Protein AF-A0A951J9S8-F1 (afdb_monomer_lite)

Secondary structure (DSSP, 8-state):
--------------PPPEEEEEEETTEEEEEEE-----TT----HHHHHHHHHHHHHHHHHHHHHHHHHHHHHHHHHHHHHHHHHHHHSSS--HHHHHHHHHHHHHHHHHHHHHHHTTTHHHHHHHHHT-SSPPPHHHHHHHHHHHHHHHHHHHHHHHIIIIIHHHHHHHHHHTT--PPPPPPPPPPPPTT-

Sequence (192 aa):
MGVSHVASVDEQAPLRAGAERLEAGDRSATTSVQVRLDPRVSPAPQAVAARQAALLDVAALQGPLVAARRRAGDLQAHLDELRGLIRDAEGDHPALLERVDTLEARVEEVEDALDAHGRVGRLGSSIESAFERPTSDQLWQIERAWEEVPPAVERLNALLSDEVPALHRELDRLGIRRVPGEPVPVPRRPGG

pLDDT: mean 75.94, std 21.32, range [27.81, 97.69]

Radius of gyration: 32.15 Å; chains: 1; bounding box: 73×55×99 Å

Foldseek 3Di:
DDDDDDDDDDDDDDWDWDWDWDDDPPDIDIDTDGDDDDPVQDQDPVQVVLLVVLLVLLVVLVVLLVVLLVLLVVVLVVLVVLLVLQVPDPDDDVVLNVLSVVLNVLSVVLNVLSVVLPCSVVLSVVSVPDSGHDDPVSVVSSVVSVVRNVVSSVSSVCCVPPVVVVSVVVCVVVVSDPDPPDPDDDDDDPDD

Structure (mmCIF, N/CA/C/O backbone):
data_AF-A0A951J9S8-F1
#
_entry.id   AF-A0A951J9S8-F1
#
loop_
_atom_site.group_PDB
_atom_site.id
_atom_site.type_symbol
_atom_site.label_atom_id
_atom_site.label_alt_id
_atom_site.label_comp_id
_atom_site.label_asym_id
_atom_site.label_entity_id
_atom_site.label_seq_id
_atom_site.pdbx_PDB_ins_code
_atom_site.Cartn_x
_atom_site.Cartn_y
_atom_site.Cartn_z
_atom_site.occupancy
_atom_site.B_iso_or_equiv
_atom_site.auth_seq_id
_atom_site.auth_comp_id
_atom_site.auth_asym_id
_atom_site.auth_atom_id
_atom_site.pdbx_PDB_model_num
ATOM 1 N N . MET A 1 1 ? 44.560 0.098 -72.514 1.00 35.75 1 MET A N 1
ATOM 2 C CA . MET A 1 1 ? 44.816 0.206 -71.060 1.00 35.75 1 MET A CA 1
ATOM 3 C C . MET A 1 1 ? 43.517 0.710 -70.447 1.00 35.75 1 MET A C 1
ATOM 5 O O . MET A 1 1 ? 43.170 1.839 -70.736 1.00 35.75 1 MET A O 1
ATOM 9 N N . GLY A 1 2 ? 42.606 -0.159 -69.994 1.00 35.19 2 GLY A N 1
ATOM 10 C CA . GLY A 1 2 ? 42.569 -0.781 -68.652 1.00 35.19 2 GLY A CA 1
ATOM 11 C C . GLY A 1 2 ? 41.787 0.160 -67.710 1.00 35.19 2 GLY A C 1
ATOM 12 O O . GLY A 1 2 ? 42.101 1.337 -67.711 1.00 35.19 2 GLY A O 1
ATOM 13 N N . VAL A 1 3 ? 40.769 -0.197 -66.919 1.00 33.41 3 VAL A N 1
ATOM 14 C CA . VAL A 1 3 ? 40.231 -1.469 -66.401 1.00 33.41 3 VAL A CA 1
ATOM 15 C C . VAL A 1 3 ? 38.769 -1.206 -65.952 1.00 33.41 3 VAL A C 1
ATOM 17 O O . VAL A 1 3 ? 38.456 -0.097 -65.528 1.00 33.41 3 VAL A O 1
ATOM 20 N N . SER A 1 4 ? 37.881 -2.206 -66.025 1.00 36.19 4 SER A N 1
ATOM 21 C CA . SER A 1 4 ? 36.540 -2.220 -65.403 1.00 36.19 4 SER A CA 1
ATOM 22 C C . SER A 1 4 ? 36.584 -2.592 -63.912 1.00 36.19 4 SER A C 1
ATOM 24 O O . SER A 1 4 ? 37.234 -3.581 -63.592 1.00 36.19 4 SER A O 1
ATOM 26 N N . HIS A 1 5 ? 35.796 -1.942 -63.043 1.00 30.97 5 HIS A N 1
ATOM 27 C CA . HIS A 1 5 ? 35.067 -2.573 -61.912 1.00 30.97 5 HIS A CA 1
ATOM 28 C C . HIS A 1 5 ? 34.170 -1.526 -61.217 1.00 30.97 5 HIS A C 1
ATOM 30 O O . HIS A 1 5 ? 34.645 -0.443 -60.905 1.00 30.97 5 HIS A O 1
ATOM 36 N N . VAL A 1 6 ? 32.842 -1.680 -61.223 1.00 31.70 6 VAL A N 1
ATOM 37 C CA . VAL A 1 6 ? 31.957 -2.411 -60.281 1.00 31.70 6 VAL A CA 1
ATOM 38 C C . VAL A 1 6 ? 31.283 -1.447 -59.303 1.00 31.70 6 VAL A C 1
ATOM 40 O O . VAL A 1 6 ? 31.913 -0.590 -58.695 1.00 31.70 6 VAL A O 1
ATOM 43 N N . ALA A 1 7 ? 29.961 -1.588 -59.238 1.00 38.97 7 ALA A N 1
ATOM 44 C CA . ALA A 1 7 ? 29.044 -0.836 -58.405 1.00 38.97 7 ALA A CA 1
ATOM 45 C C . ALA A 1 7 ? 29.369 -0.977 -56.913 1.00 38.97 7 ALA A C 1
ATOM 47 O O . ALA A 1 7 ? 29.671 -2.072 -56.447 1.00 38.97 7 ALA A O 1
ATOM 48 N N . SER A 1 8 ? 29.191 0.110 -56.165 1.00 27.81 8 SER A N 1
ATOM 49 C CA . SER A 1 8 ? 28.938 0.034 -54.731 1.00 27.81 8 SER A CA 1
ATOM 50 C C . SER A 1 8 ? 27.772 0.962 -54.421 1.00 27.81 8 SER A C 1
ATOM 52 O O . SER A 1 8 ? 27.882 2.184 -54.498 1.00 27.81 8 SER A O 1
ATOM 54 N N . VAL A 1 9 ? 26.621 0.343 -54.175 1.00 40.47 9 VAL A N 1
ATOM 55 C CA . VAL A 1 9 ? 25.494 0.948 -53.472 1.00 40.47 9 VAL A CA 1
ATOM 56 C C . VAL A 1 9 ? 25.990 1.184 -52.050 1.00 40.47 9 VAL A C 1
ATOM 58 O O . VAL A 1 9 ? 26.399 0.223 -51.405 1.00 40.47 9 VAL A O 1
ATOM 61 N N . ASP A 1 10 ? 26.006 2.433 -51.589 1.00 31.02 10 ASP A N 1
ATOM 62 C CA . ASP A 1 10 ? 26.227 2.727 -50.174 1.00 31.02 10 ASP A CA 1
ATOM 63 C C . ASP A 1 10 ? 25.033 3.511 -49.627 1.00 31.02 10 ASP A C 1
ATOM 65 O O . ASP A 1 10 ? 24.541 4.481 -50.215 1.00 31.02 10 ASP A O 1
ATOM 69 N N . GLU A 1 11 ? 24.514 2.962 -48.544 1.00 38.97 11 GLU A N 1
ATOM 70 C CA . GLU A 1 11 ? 23.211 3.155 -47.936 1.00 38.97 11 GLU A CA 1
ATOM 71 C C . GLU A 1 11 ? 23.236 4.462 -47.133 1.00 38.97 11 GLU A C 1
ATOM 73 O O . GLU A 1 11 ? 23.782 4.538 -46.033 1.00 38.97 11 GLU A O 1
ATOM 78 N N . GLN A 1 12 ? 22.708 5.547 -47.708 1.00 36.44 12 GLN A N 1
ATOM 79 C CA . GLN A 1 12 ? 22.744 6.857 -47.058 1.00 36.44 12 GLN A CA 1
ATOM 80 C C . GLN A 1 12 ? 21.729 6.948 -45.910 1.00 36.44 12 GLN A C 1
ATOM 82 O O . GLN A 1 12 ? 20.516 6.959 -46.121 1.00 36.44 12 GLN A O 1
ATOM 87 N N . ALA A 1 13 ? 22.252 7.070 -44.687 1.00 40.19 13 ALA A N 1
ATOM 88 C CA . ALA A 1 13 ? 21.501 7.429 -43.487 1.00 40.19 13 ALA A CA 1
ATOM 89 C C . ALA A 1 13 ? 20.735 8.764 -43.664 1.00 40.19 13 ALA A C 1
ATOM 91 O O . ALA A 1 13 ? 21.220 9.667 -44.353 1.00 40.19 13 ALA A O 1
ATOM 92 N N . PRO A 1 14 ? 19.556 8.941 -43.034 1.00 38.19 14 PRO A N 1
ATOM 93 C CA . PRO A 1 14 ? 18.712 10.107 -43.278 1.00 38.19 14 PRO A CA 1
ATOM 94 C C . PRO A 1 14 ? 19.309 11.391 -42.676 1.00 38.19 14 PRO A C 1
ATOM 96 O O . PRO A 1 14 ? 19.361 11.572 -41.460 1.00 38.19 14 PRO A O 1
ATOM 99 N N . LEU A 1 15 ? 19.719 12.312 -43.550 1.00 39.50 15 LEU A N 1
ATOM 100 C CA . LEU A 1 15 ? 20.149 13.671 -43.214 1.00 39.50 15 LEU A CA 1
ATOM 101 C C . LEU A 1 15 ? 18.927 14.537 -42.860 1.00 39.50 15 LEU A C 1
ATOM 103 O O . LEU A 1 15 ? 17.961 14.585 -43.622 1.00 39.50 15 LEU A O 1
ATOM 107 N N . ARG A 1 16 ? 18.968 15.280 -41.746 1.00 47.47 16 ARG A N 1
ATOM 108 C CA . ARG A 1 16 ? 18.031 16.393 -41.507 1.00 47.47 16 ARG A CA 1
ATOM 109 C C . ARG A 1 16 ? 18.725 17.718 -41.804 1.00 47.47 16 ARG A C 1
ATOM 111 O O . ARG A 1 16 ? 19.740 18.036 -41.195 1.00 47.47 16 ARG A O 1
ATOM 118 N N . ALA A 1 17 ? 18.173 18.478 -42.747 1.00 39.41 17 ALA A N 1
ATOM 119 C CA . ALA A 1 17 ? 18.659 19.807 -43.096 1.00 39.41 17 ALA A CA 1
ATOM 120 C C . ALA A 1 17 ? 18.099 20.851 -42.117 1.00 39.41 17 ALA A C 1
ATOM 122 O O . ALA A 1 17 ? 16.884 21.011 -42.007 1.00 39.41 17 ALA A O 1
ATOM 123 N N . GLY A 1 18 ? 18.989 21.561 -41.423 1.00 49.59 18 GLY A N 1
ATOM 124 C CA . GLY A 1 18 ? 18.683 22.801 -40.712 1.00 49.59 18 GLY A CA 1
ATOM 125 C C . GLY A 1 18 ? 19.298 23.983 -41.461 1.00 49.59 18 GLY A C 1
ATOM 126 O O . GLY A 1 18 ? 20.409 23.877 -41.982 1.00 49.59 18 GLY A O 1
ATOM 127 N N . ALA A 1 19 ? 18.574 25.097 -41.550 1.00 41.25 19 ALA A N 1
ATOM 128 C CA . ALA A 1 19 ? 19.091 26.342 -42.107 1.00 41.25 19 ALA A CA 1
ATOM 129 C C . ALA A 1 19 ? 19.376 27.312 -40.959 1.00 41.25 19 ALA A C 1
ATOM 131 O O . ALA A 1 19 ? 18.460 27.679 -40.226 1.00 41.25 19 ALA A O 1
ATOM 132 N N . GLU A 1 20 ? 20.630 27.736 -40.819 1.00 47.38 20 GLU A N 1
ATOM 133 C CA . GLU A 1 20 ? 20.990 28.817 -39.906 1.00 47.38 20 GLU A CA 1
ATOM 134 C C . GLU A 1 20 ? 21.105 30.123 -40.695 1.00 47.38 20 GLU A C 1
ATOM 136 O O . GLU A 1 20 ? 21.722 30.193 -41.764 1.00 47.38 20 GLU A O 1
ATOM 141 N N . ARG A 1 21 ? 20.459 31.167 -40.175 1.00 42.41 21 ARG A N 1
ATOM 142 C CA . ARG A 1 21 ? 20.516 32.525 -40.710 1.00 42.41 21 ARG A CA 1
ATOM 143 C C . ARG A 1 21 ? 21.458 33.327 -39.825 1.00 42.41 21 ARG A C 1
ATOM 145 O O . ARG A 1 21 ? 21.177 33.522 -38.648 1.00 42.41 21 ARG A O 1
ATOM 152 N N . LEU A 1 22 ? 22.555 33.795 -40.408 1.00 48.72 22 LEU A N 1
ATOM 153 C CA . LEU A 1 22 ? 23.467 34.730 -39.761 1.00 48.72 22 LEU A CA 1
ATOM 154 C C . LEU A 1 22 ? 23.187 36.125 -40.325 1.00 48.72 22 LEU A C 1
ATOM 156 O O . LEU A 1 22 ? 23.237 36.325 -41.542 1.00 48.72 22 LEU A O 1
ATOM 160 N N . GLU A 1 23 ? 22.869 37.072 -39.444 1.00 42.25 23 GLU A N 1
ATOM 161 C CA . GLU A 1 23 ? 22.670 38.478 -39.800 1.00 42.25 23 GLU A CA 1
ATOM 162 C C . GLU A 1 23 ? 23.804 39.321 -39.220 1.00 42.25 23 GLU A C 1
ATOM 164 O O . GLU A 1 23 ? 24.045 39.333 -38.014 1.00 42.25 23 GLU A O 1
ATOM 169 N N . ALA A 1 24 ? 24.515 40.015 -40.107 1.00 40.94 24 ALA A N 1
ATOM 170 C CA . ALA A 1 24 ? 25.542 40.985 -39.758 1.00 40.94 24 ALA A CA 1
ATOM 171 C C . ALA A 1 24 ? 25.304 42.251 -40.591 1.00 40.94 24 ALA A C 1
ATOM 173 O O . ALA A 1 24 ? 25.684 42.321 -41.763 1.00 40.94 24 ALA A O 1
ATOM 174 N N . GLY A 1 25 ? 24.634 43.239 -39.988 1.00 61.44 25 GLY A N 1
ATOM 175 C CA . GLY A 1 25 ? 24.194 44.458 -40.678 1.00 61.44 25 GLY A CA 1
ATOM 176 C C . GLY A 1 25 ? 23.235 44.154 -41.837 1.00 61.44 25 GLY A C 1
ATOM 177 O O . GLY A 1 25 ? 22.401 43.260 -41.736 1.00 61.44 25 GLY A O 1
ATOM 178 N N . ASP A 1 26 ? 23.392 44.844 -42.967 1.00 46.22 26 ASP A N 1
ATOM 179 C CA . ASP A 1 26 ? 22.473 44.767 -44.121 1.00 46.22 26 ASP A CA 1
ATOM 180 C C . ASP A 1 26 ? 22.683 43.528 -45.017 1.00 46.22 26 ASP A C 1
ATOM 182 O O . ASP A 1 26 ? 22.272 43.497 -46.180 1.00 46.22 26 ASP A O 1
ATOM 186 N N . ARG A 1 27 ? 23.375 42.497 -44.517 1.00 35.00 27 ARG A N 1
ATOM 187 C CA . ARG A 1 27 ? 23.657 41.265 -45.261 1.00 35.00 27 ARG A CA 1
ATOM 188 C C . ARG A 1 27 ? 23.129 40.070 -44.486 1.00 35.00 27 ARG A C 1
ATOM 190 O O . ARG A 1 27 ? 23.578 39.789 -43.377 1.00 35.00 27 ARG A O 1
ATOM 197 N N . SER A 1 28 ? 22.213 39.339 -45.114 1.00 38.22 28 SER A N 1
ATOM 198 C CA . SER A 1 28 ? 21.814 38.011 -44.659 1.00 38.22 28 SER A CA 1
ATOM 199 C C . SER A 1 28 ? 22.421 36.960 -45.581 1.00 38.22 28 SER A C 1
ATOM 201 O O . SER A 1 28 ? 22.313 37.052 -46.804 1.00 38.22 28 SER A O 1
ATOM 203 N N . ALA A 1 29 ? 23.095 35.978 -44.987 1.00 41.59 29 ALA A N 1
ATOM 204 C CA . ALA A 1 29 ? 23.602 34.808 -45.687 1.00 41.59 29 ALA A CA 1
ATOM 205 C C . ALA A 1 29 ? 22.964 33.563 -45.067 1.00 41.59 29 ALA A C 1
ATOM 207 O O . ALA A 1 29 ? 22.965 33.387 -43.847 1.00 41.59 29 ALA A O 1
ATOM 208 N N . THR A 1 30 ? 22.384 32.712 -45.910 1.00 40.03 30 THR A N 1
ATOM 209 C CA . THR A 1 30 ? 21.855 31.409 -45.505 1.00 40.03 30 THR A CA 1
ATOM 210 C C . THR A 1 30 ? 22.878 30.357 -45.893 1.00 40.03 30 THR A C 1
ATOM 212 O O . THR A 1 30 ? 23.060 30.074 -47.075 1.00 40.03 30 THR A O 1
ATOM 215 N N . THR A 1 31 ? 23.555 29.798 -44.894 1.00 43.78 31 THR A N 1
ATOM 216 C CA . THR A 1 31 ? 24.463 28.666 -45.078 1.00 43.78 31 THR A CA 1
ATOM 217 C C . THR A 1 31 ? 23.750 27.411 -44.607 1.00 43.78 31 THR A C 1
ATOM 219 O O . THR A 1 31 ? 23.260 27.337 -43.481 1.00 43.78 31 THR A O 1
ATOM 222 N N . SER A 1 32 ? 23.683 26.407 -45.475 1.00 42.78 32 SER A N 1
ATOM 223 C CA . SER A 1 32 ? 23.236 25.071 -45.098 1.00 42.78 32 SER A CA 1
ATOM 224 C C . SER A 1 32 ? 24.302 24.427 -44.212 1.00 42.78 32 SER A C 1
ATOM 226 O O . SER A 1 32 ? 25.370 24.055 -44.703 1.00 42.78 32 SER A O 1
ATOM 228 N N . VAL A 1 33 ? 24.025 24.298 -42.917 1.00 44.41 33 VAL A N 1
ATOM 229 C CA . VAL A 1 33 ? 24.888 23.564 -41.989 1.00 44.41 33 VAL A CA 1
ATOM 230 C C . VAL A 1 33 ? 24.446 22.105 -42.006 1.00 44.41 33 VAL A C 1
ATOM 232 O O . VAL A 1 33 ? 23.324 21.775 -41.621 1.00 44.41 33 VAL A O 1
ATOM 235 N N . GLN A 1 34 ? 25.316 21.210 -42.476 1.00 41.59 34 GLN A N 1
ATOM 236 C CA . GLN A 1 34 ? 25.084 19.777 -42.328 1.00 41.59 34 GLN A CA 1
ATOM 237 C C . GLN A 1 34 ? 25.519 19.346 -40.929 1.00 41.59 34 GLN A C 1
ATOM 239 O O . GLN A 1 34 ? 26.707 19.195 -40.647 1.00 41.59 34 GLN A O 1
ATOM 244 N N . VAL A 1 35 ? 24.544 19.151 -40.042 1.00 52.97 35 VAL A N 1
ATOM 245 C CA . VAL A 1 35 ? 24.787 18.582 -38.716 1.00 52.97 35 VAL A CA 1
ATOM 246 C C . VAL A 1 35 ? 24.987 17.077 -38.876 1.00 52.97 35 VAL A C 1
ATOM 248 O O . VAL A 1 35 ? 24.033 16.307 -38.987 1.00 52.97 35 VAL A O 1
ATOM 251 N N . ARG A 1 36 ? 26.250 16.648 -38.916 1.00 41.97 36 ARG A N 1
ATOM 252 C CA . ARG A 1 36 ? 26.618 15.232 -38.860 1.00 41.97 36 ARG A CA 1
ATOM 253 C C . ARG A 1 36 ? 26.582 14.787 -37.398 1.00 41.97 36 ARG A C 1
ATOM 255 O O . ARG A 1 36 ? 27.496 15.115 -36.645 1.00 41.97 36 ARG A O 1
ATOM 262 N N . LEU A 1 37 ? 25.535 14.058 -37.006 1.00 48.47 37 LEU A N 1
ATOM 263 C CA . LEU A 1 37 ? 25.530 13.289 -35.754 1.00 48.47 37 LEU A CA 1
ATOM 264 C C . LEU A 1 37 ? 26.805 12.431 -35.693 1.00 48.47 37 LEU A C 1
ATOM 266 O O . LEU A 1 37 ? 27.226 11.904 -36.725 1.00 48.47 37 LEU A O 1
ATOM 270 N N . ASP A 1 38 ? 27.440 12.329 -34.521 1.00 51.91 38 ASP A N 1
ATOM 271 C CA . ASP A 1 38 ? 28.655 11.524 -34.359 1.00 51.91 38 ASP A CA 1
ATOM 272 C C . ASP A 1 38 ? 28.381 10.084 -34.850 1.00 51.91 38 ASP A C 1
ATOM 274 O O . ASP A 1 38 ? 27.526 9.396 -34.283 1.00 51.91 38 ASP A O 1
ATOM 278 N N . PRO A 1 39 ? 29.069 9.609 -35.908 1.00 50.03 39 PRO A N 1
ATOM 279 C CA . PRO A 1 39 ? 28.807 8.305 -36.515 1.00 50.03 39 PRO A CA 1
ATOM 280 C C . PRO A 1 39 ? 29.123 7.124 -35.585 1.00 50.03 39 PRO A C 1
ATOM 282 O O . PRO A 1 39 ? 28.822 5.985 -35.930 1.00 50.03 39 PRO A O 1
ATOM 285 N N . ARG A 1 40 ? 29.723 7.366 -34.413 1.00 51.94 40 ARG A N 1
ATOM 286 C CA . ARG A 1 40 ? 30.013 6.331 -33.413 1.00 51.94 40 ARG A CA 1
ATOM 287 C C . ARG A 1 40 ? 28.827 5.991 -32.515 1.00 51.94 40 ARG A C 1
ATOM 289 O O . ARG A 1 40 ? 28.894 4.992 -31.808 1.00 51.94 40 ARG A O 1
ATOM 296 N N . VAL A 1 41 ? 27.755 6.786 -32.534 1.00 53.19 41 VAL A N 1
ATOM 297 C CA . VAL A 1 41 ? 26.575 6.569 -31.683 1.00 53.19 41 VAL A CA 1
ATOM 298 C C . VAL A 1 41 ? 25.303 6.853 -32.482 1.00 53.19 41 VAL A C 1
ATOM 300 O O . VAL A 1 41 ? 24.562 7.795 -32.215 1.00 53.19 41 VAL A O 1
ATOM 303 N N . SER A 1 42 ? 25.034 6.027 -33.492 1.00 55.38 42 SER A N 1
ATOM 304 C CA . SER A 1 42 ? 23.671 5.874 -34.007 1.00 55.38 42 SER A CA 1
ATOM 305 C C . SER A 1 42 ? 23.123 4.565 -33.441 1.00 55.38 42 SER A C 1
ATOM 307 O O . SER A 1 42 ? 23.555 3.497 -33.881 1.00 55.38 42 SER A O 1
ATOM 309 N N . PRO A 1 43 ? 22.261 4.598 -32.408 1.00 62.41 43 PRO A N 1
ATOM 310 C CA . PRO A 1 43 ? 21.734 3.371 -31.835 1.00 62.41 43 PRO A CA 1
ATOM 311 C C . PRO A 1 43 ? 20.955 2.614 -32.910 1.00 62.41 43 PRO A C 1
ATOM 313 O O . PRO A 1 43 ? 20.117 3.190 -33.606 1.00 62.41 43 PRO A O 1
ATOM 316 N N . ALA A 1 44 ? 21.238 1.317 -33.051 1.00 76.44 44 ALA A N 1
ATOM 317 C CA . ALA A 1 44 ? 20.524 0.466 -33.994 1.00 76.44 44 ALA A CA 1
ATOM 318 C C . ALA A 1 44 ? 19.002 0.597 -33.761 1.00 76.44 44 ALA A C 1
ATOM 320 O O . ALA A 1 44 ? 18.581 0.615 -32.599 1.00 76.44 44 ALA A O 1
ATOM 321 N N . PRO A 1 45 ? 18.153 0.631 -34.807 1.00 79.25 45 PRO A N 1
ATOM 322 C CA . PRO A 1 45 ? 16.704 0.805 -34.648 1.00 79.25 45 PRO A CA 1
ATOM 323 C C . PRO A 1 45 ? 16.065 -0.165 -33.641 1.00 79.25 45 PRO A C 1
ATOM 325 O O . PRO A 1 45 ? 15.177 0.211 -32.881 1.00 79.25 45 PRO A O 1
ATOM 328 N N . GLN A 1 46 ? 16.576 -1.398 -33.567 1.00 79.81 46 GLN A N 1
ATOM 329 C CA . GLN A 1 46 ? 16.140 -2.408 -32.598 1.00 79.81 46 GLN A CA 1
ATOM 330 C C . GLN A 1 46 ? 16.477 -2.038 -31.144 1.00 79.81 46 GLN A C 1
ATOM 332 O O . GLN A 1 46 ? 15.694 -2.324 -30.243 1.00 79.81 46 GLN A O 1
ATOM 337 N N . ALA A 1 47 ? 17.620 -1.390 -30.900 1.00 82.06 47 ALA A N 1
ATOM 338 C CA . ALA A 1 47 ? 18.003 -0.926 -29.569 1.00 82.06 47 ALA A CA 1
ATOM 339 C C . ALA A 1 47 ? 17.108 0.224 -29.098 1.00 82.06 47 ALA A C 1
ATOM 341 O O . ALA A 1 47 ? 16.659 0.228 -27.954 1.00 82.06 47 ALA A O 1
ATOM 342 N N . VAL A 1 48 ? 16.779 1.145 -30.009 1.00 84.38 48 VAL A N 1
ATOM 343 C CA . VAL A 1 48 ? 15.820 2.223 -29.741 1.00 84.38 48 VAL A CA 1
ATOM 344 C C . VAL A 1 48 ? 14.446 1.648 -29.405 1.00 84.38 48 VAL A C 1
ATOM 346 O O . VAL A 1 48 ? 13.860 2.046 -28.402 1.00 84.38 48 VAL A O 1
ATOM 349 N N . ALA A 1 49 ? 13.953 0.691 -30.197 1.00 86.88 49 ALA A N 1
ATOM 350 C CA . ALA A 1 49 ? 12.660 0.053 -29.961 1.00 86.88 49 ALA A CA 1
ATOM 351 C C . ALA A 1 49 ? 12.606 -0.681 -28.609 1.00 86.88 49 ALA A C 1
ATOM 353 O O . ALA A 1 49 ? 11.668 -0.472 -27.845 1.00 86.88 49 ALA A O 1
ATOM 354 N N . ALA A 1 50 ? 13.632 -1.475 -28.277 1.00 86.31 50 ALA A N 1
ATOM 355 C CA . ALA A 1 50 ? 13.709 -2.189 -27.000 1.00 86.31 50 ALA A CA 1
ATOM 356 C C . ALA A 1 50 ? 13.731 -1.234 -25.797 1.00 86.31 50 ALA A C 1
ATOM 358 O O . ALA A 1 50 ? 13.070 -1.478 -24.792 1.00 86.31 50 ALA A O 1
ATOM 359 N N . ARG A 1 51 ? 14.454 -0.114 -25.913 1.00 89.00 51 ARG A N 1
ATOM 360 C CA . ARG A 1 51 ? 14.485 0.921 -24.876 1.00 89.00 51 ARG A CA 1
ATOM 361 C C . ARG A 1 51 ? 13.121 1.588 -24.696 1.00 89.00 51 ARG A C 1
ATOM 363 O O . ARG A 1 51 ? 12.682 1.765 -23.568 1.00 89.00 51 ARG A O 1
ATOM 370 N N . GLN A 1 52 ? 12.454 1.950 -25.793 1.00 89.88 52 GLN A N 1
ATOM 371 C CA . GLN A 1 52 ? 11.119 2.557 -25.740 1.00 89.88 52 GLN A CA 1
ATOM 372 C C . GLN A 1 52 ? 10.092 1.609 -25.112 1.00 89.88 52 GLN A C 1
ATOM 374 O O . GLN A 1 52 ? 9.314 2.049 -24.274 1.00 89.88 52 GLN A O 1
ATOM 379 N N . ALA A 1 53 ? 10.128 0.318 -25.455 1.00 90.94 53 ALA A N 1
ATOM 380 C CA . ALA A 1 53 ? 9.266 -0.689 -24.836 1.00 90.94 53 ALA A CA 1
ATOM 381 C C . ALA A 1 53 ? 9.481 -0.761 -23.314 1.00 90.94 53 ALA A C 1
ATOM 383 O O . ALA A 1 53 ? 8.538 -0.564 -22.557 1.00 90.94 53 ALA A O 1
ATOM 384 N N . ALA A 1 54 ? 10.733 -0.901 -22.866 1.00 88.56 54 ALA A N 1
ATOM 385 C CA . ALA A 1 54 ? 11.052 -0.952 -21.439 1.00 88.56 54 ALA A CA 1
ATOM 386 C C . ALA A 1 54 ? 10.637 0.326 -20.682 1.00 88.56 54 ALA A C 1
ATOM 388 O O . ALA A 1 54 ? 10.174 0.257 -19.546 1.00 88.56 54 ALA A O 1
ATOM 389 N N . LEU A 1 55 ? 10.773 1.506 -21.301 1.00 90.31 55 LEU A N 1
ATOM 390 C CA . LEU A 1 55 ? 10.317 2.767 -20.704 1.00 90.31 55 LEU A CA 1
ATOM 391 C C . LEU A 1 55 ? 8.791 2.833 -20.575 1.00 90.31 55 LEU A C 1
ATOM 393 O O . LEU A 1 55 ? 8.297 3.345 -19.572 1.00 90.31 55 LEU A O 1
ATOM 397 N N . LEU A 1 56 ? 8.049 2.317 -21.558 1.00 91.19 56 LEU A N 1
ATOM 398 C CA . LEU A 1 56 ? 6.590 2.231 -21.486 1.00 91.19 56 LEU A CA 1
ATOM 399 C C . LEU A 1 56 ? 6.141 1.272 -20.378 1.00 91.19 56 LEU A C 1
ATOM 401 O O . LEU A 1 56 ? 5.223 1.616 -19.635 1.00 91.19 56 LEU A O 1
ATOM 405 N N . ASP A 1 57 ? 6.820 0.137 -20.209 1.00 89.81 57 ASP A N 1
ATOM 406 C CA . ASP A 1 57 ? 6.530 -0.818 -19.133 1.00 89.81 57 ASP A CA 1
ATOM 407 C C . ASP A 1 57 ? 6.776 -0.200 -17.751 1.00 89.81 57 ASP A C 1
ATOM 409 O O . ASP A 1 57 ? 5.928 -0.279 -16.860 1.00 89.81 57 ASP A O 1
ATOM 413 N N . VAL A 1 58 ? 7.903 0.500 -17.583 1.00 89.44 58 VAL A N 1
ATOM 414 C CA . VAL A 1 58 ? 8.198 1.255 -16.357 1.00 89.44 58 VAL A CA 1
ATOM 415 C C . VAL A 1 58 ? 7.130 2.320 -16.103 1.00 89.44 58 VAL A C 1
ATOM 417 O O . VAL A 1 58 ? 6.623 2.424 -14.984 1.00 89.44 58 VAL A O 1
ATOM 420 N N . ALA A 1 59 ? 6.757 3.099 -17.121 1.00 86.50 59 ALA A N 1
ATOM 421 C CA . ALA A 1 59 ? 5.751 4.151 -16.987 1.00 86.50 59 ALA A CA 1
ATOM 422 C C . ALA A 1 59 ? 4.373 3.588 -16.596 1.00 86.50 59 ALA A C 1
ATOM 424 O O . ALA A 1 59 ? 3.672 4.185 -15.774 1.00 86.50 59 ALA A O 1
ATOM 425 N N . ALA A 1 60 ? 4.003 2.423 -17.134 1.00 89.75 60 ALA A N 1
ATOM 426 C CA . ALA A 1 60 ? 2.763 1.731 -16.798 1.00 89.75 60 ALA A CA 1
ATOM 427 C C . ALA A 1 60 ? 2.718 1.269 -15.329 1.00 89.75 60 ALA A C 1
ATOM 429 O O . ALA A 1 60 ? 1.652 1.310 -14.716 1.00 89.75 60 ALA A O 1
ATOM 430 N N . LEU A 1 61 ? 3.861 0.898 -14.741 1.00 87.81 61 LEU A N 1
ATOM 431 C CA . LEU A 1 61 ? 3.970 0.512 -13.328 1.00 87.81 61 LEU A CA 1
ATOM 432 C C . LEU A 1 61 ? 3.978 1.710 -12.366 1.00 87.81 61 LEU A C 1
ATOM 434 O O . LEU A 1 61 ? 3.445 1.622 -11.258 1.00 87.81 61 LEU A O 1
ATOM 438 N N . GLN A 1 62 ? 4.574 2.837 -12.765 1.00 87.25 62 GLN A N 1
ATOM 439 C CA . GLN A 1 62 ? 4.798 3.988 -11.881 1.00 87.25 62 GLN A CA 1
ATOM 440 C C . GLN A 1 62 ? 3.508 4.563 -11.286 1.00 87.25 62 GLN A C 1
ATOM 442 O O . GLN A 1 62 ? 3.438 4.793 -10.077 1.00 87.25 62 GLN A O 1
ATOM 447 N N . GLY A 1 63 ? 2.499 4.813 -12.125 1.00 86.81 63 GLY A N 1
ATOM 448 C CA . GLY A 1 63 ? 1.239 5.421 -11.692 1.00 86.81 63 GLY A CA 1
ATOM 449 C C . GLY A 1 63 ? 0.521 4.589 -10.621 1.00 86.81 63 GLY A C 1
ATOM 450 O O . GLY A 1 63 ? 0.293 5.097 -9.518 1.00 86.81 63 GLY A O 1
ATOM 451 N N . PRO A 1 64 ? 0.207 3.311 -10.905 1.00 89.75 64 PRO A N 1
ATOM 452 C CA . PRO A 1 64 ? -0.401 2.401 -9.939 1.00 89.75 64 PRO A CA 1
ATOM 453 C C . PRO A 1 64 ? 0.419 2.236 -8.657 1.00 89.75 64 PRO A C 1
ATOM 455 O O . PRO A 1 64 ? -0.152 2.292 -7.571 1.00 89.75 64 PRO A O 1
ATOM 458 N N . LEU A 1 65 ? 1.746 2.104 -8.756 1.00 88.50 65 LEU A N 1
ATOM 459 C CA . LEU A 1 65 ? 2.619 1.932 -7.592 1.00 88.50 65 LEU A CA 1
ATOM 460 C C . LEU A 1 65 ? 2.580 3.143 -6.646 1.00 88.50 65 LEU A C 1
ATOM 462 O O . LEU A 1 65 ? 2.444 2.985 -5.433 1.00 88.50 65 LEU A O 1
ATOM 466 N N . VAL A 1 66 ? 2.675 4.361 -7.189 1.00 89.25 66 VAL A N 1
ATOM 467 C CA . VAL A 1 66 ? 2.598 5.599 -6.393 1.00 89.25 66 VAL A CA 1
ATOM 468 C C . VAL A 1 66 ? 1.221 5.746 -5.745 1.00 89.25 66 VAL A C 1
ATOM 470 O O . VAL A 1 66 ? 1.129 6.098 -4.568 1.00 89.25 66 VAL A O 1
ATOM 473 N N . ALA A 1 67 ? 0.153 5.460 -6.494 1.00 90.44 67 ALA A N 1
ATOM 474 C CA . ALA A 1 67 ? -1.207 5.516 -5.973 1.00 90.44 67 ALA A CA 1
ATOM 475 C C . ALA A 1 67 ? -1.429 4.497 -4.843 1.00 90.44 67 ALA A C 1
ATOM 477 O O . ALA A 1 67 ? -1.987 4.855 -3.807 1.00 90.44 67 ALA A O 1
ATOM 478 N N . ALA A 1 68 ? -0.952 3.263 -5.017 1.00 92.00 68 ALA A N 1
ATOM 479 C CA . ALA A 1 68 ? -1.067 2.200 -4.027 1.00 92.00 68 ALA A CA 1
ATOM 480 C C . ALA A 1 68 ? -0.326 2.543 -2.731 1.00 92.00 68 ALA A C 1
ATOM 482 O O . ALA A 1 68 ? -0.925 2.470 -1.664 1.00 92.00 68 ALA A O 1
ATOM 483 N N . ARG A 1 69 ? 0.923 3.019 -2.815 1.00 92.88 69 ARG A N 1
ATOM 484 C CA . ARG A 1 69 ? 1.688 3.477 -1.641 1.00 92.88 69 ARG A CA 1
ATOM 485 C C . ARG A 1 69 ? 0.981 4.569 -0.867 1.00 92.88 69 ARG A C 1
ATOM 487 O O . ARG A 1 69 ? 0.832 4.476 0.343 1.00 92.88 69 ARG A O 1
ATOM 494 N N . ARG A 1 70 ? 0.526 5.608 -1.574 1.00 94.25 70 ARG A N 1
ATOM 495 C CA . ARG A 1 70 ? -0.214 6.697 -0.937 1.00 94.25 70 ARG A CA 1
ATOM 496 C C . ARG A 1 70 ? -1.445 6.154 -0.220 1.00 94.25 70 ARG A C 1
ATOM 498 O O . ARG A 1 70 ? -1.712 6.537 0.910 1.00 94.25 70 ARG A O 1
ATOM 505 N N . ARG A 1 71 ? -2.182 5.256 -0.872 1.00 94.56 71 ARG A N 1
ATOM 506 C CA . ARG A 1 71 ? -3.409 4.700 -0.314 1.00 94.56 71 ARG A CA 1
ATOM 507 C C . ARG A 1 71 ? -3.155 3.777 0.880 1.00 94.56 71 ARG A C 1
ATOM 509 O O . ARG A 1 71 ? -3.976 3.789 1.792 1.00 94.56 71 ARG A O 1
ATOM 516 N N . ALA A 1 72 ? -2.064 3.014 0.870 1.00 94.62 72 ALA A N 1
ATOM 517 C CA . ALA A 1 72 ? -1.623 2.205 2.001 1.00 94.62 72 ALA A CA 1
ATOM 518 C C . ALA A 1 72 ? -1.267 3.095 3.203 1.00 94.62 72 ALA A C 1
ATOM 520 O O . ALA A 1 72 ? -1.850 2.908 4.266 1.00 94.62 72 ALA A O 1
ATOM 521 N N . GLY A 1 73 ? -0.491 4.163 2.991 1.00 95.06 73 GLY A N 1
ATOM 522 C CA . GLY A 1 73 ? -0.168 5.121 4.053 1.00 95.06 73 GLY A CA 1
ATOM 523 C C . GLY A 1 73 ? -1.398 5.856 4.600 1.00 95.06 73 GLY A C 1
ATOM 524 O O . GLY A 1 73 ? -1.555 5.997 5.812 1.00 95.06 73 GLY A O 1
ATOM 525 N N . ASP A 1 74 ? -2.325 6.266 3.725 1.00 95.25 74 ASP A N 1
ATOM 526 C CA . ASP A 1 74 ? -3.609 6.851 4.140 1.00 95.25 74 ASP A CA 1
ATOM 527 C C . ASP A 1 74 ? -4.436 5.854 4.978 1.00 95.25 74 ASP A C 1
ATOM 529 O O . ASP A 1 74 ? -5.142 6.248 5.906 1.00 95.25 74 ASP A O 1
ATOM 533 N N . LEU A 1 75 ? -4.382 4.559 4.642 1.00 94.62 75 LEU A N 1
ATOM 534 C CA . LEU A 1 75 ? -5.069 3.508 5.388 1.00 94.62 75 LEU A CA 1
ATOM 535 C C . LEU A 1 75 ? -4.402 3.253 6.746 1.00 94.62 75 LEU A C 1
ATOM 537 O O . LEU A 1 75 ? -5.117 3.131 7.736 1.00 94.62 75 LEU A O 1
ATOM 541 N N . GLN A 1 76 ? -3.073 3.232 6.808 1.00 96.38 76 GLN A N 1
ATOM 542 C CA . GLN A 1 76 ? -2.328 3.065 8.054 1.00 96.38 76 GLN A CA 1
ATOM 543 C C . GLN A 1 76 ? -2.646 4.190 9.046 1.00 96.38 76 GLN A C 1
ATOM 545 O O . GLN A 1 76 ? -3.005 3.927 10.191 1.00 96.38 76 GLN A O 1
ATOM 550 N N . ALA A 1 77 ? -2.616 5.445 8.586 1.00 94.88 77 ALA A N 1
ATOM 551 C CA . ALA A 1 77 ? -2.991 6.596 9.408 1.00 94.88 77 ALA A CA 1
ATOM 552 C C . ALA A 1 77 ? -4.441 6.497 9.909 1.00 94.88 77 ALA A C 1
ATOM 554 O O . ALA A 1 77 ? -4.736 6.783 11.067 1.00 94.88 77 ALA A O 1
ATOM 555 N N . HIS A 1 78 ? -5.354 6.049 9.046 1.00 93.31 78 HIS A N 1
ATOM 556 C CA . HIS A 1 78 ? -6.752 5.851 9.417 1.00 93.31 78 HIS A CA 1
ATOM 557 C C . HIS A 1 78 ? -6.938 4.734 10.456 1.00 93.31 78 HIS A C 1
ATOM 559 O O . HIS A 1 78 ? -7.765 4.879 11.352 1.00 93.31 78 HIS A O 1
ATOM 565 N N . LEU A 1 79 ? -6.188 3.632 10.375 1.00 95.44 79 LEU A N 1
ATOM 566 C CA . LEU A 1 79 ? -6.230 2.562 11.380 1.00 95.44 79 LEU A CA 1
ATOM 567 C C . LEU A 1 79 ? -5.704 3.035 12.743 1.00 95.44 79 LEU A C 1
ATOM 569 O O . LEU A 1 79 ? -6.344 2.746 13.755 1.00 95.44 79 LEU A O 1
ATOM 573 N N . ASP A 1 80 ? -4.645 3.846 12.767 1.00 94.88 80 ASP A N 1
ATOM 574 C CA . ASP A 1 80 ? -4.129 4.443 14.004 1.00 94.88 80 ASP A CA 1
ATOM 575 C C . ASP A 1 80 ? -5.145 5.413 14.642 1.00 94.88 80 ASP A C 1
ATOM 577 O O . ASP A 1 80 ? -5.392 5.377 15.851 1.00 94.88 80 ASP A O 1
ATOM 581 N N . GLU A 1 81 ? -5.848 6.212 13.827 1.00 92.38 81 GLU A N 1
ATOM 582 C CA . GLU A 1 81 ? -6.977 7.022 14.306 1.00 92.38 81 GLU A CA 1
ATOM 583 C C . GLU A 1 81 ? -8.081 6.153 14.932 1.00 92.38 81 GLU A C 1
ATOM 585 O O . GLU A 1 81 ? -8.607 6.485 15.999 1.00 92.38 81 GLU A O 1
ATOM 590 N N . LEU A 1 82 ? -8.449 5.038 14.288 1.00 91.88 82 LEU A N 1
ATOM 591 C CA . LEU A 1 82 ? -9.456 4.117 14.822 1.00 91.88 82 LEU A CA 1
ATOM 592 C C . LEU A 1 82 ? -8.996 3.475 16.130 1.00 91.88 82 LEU A C 1
ATOM 594 O O . LEU A 1 82 ? -9.794 3.374 17.061 1.00 91.88 82 LEU A O 1
ATOM 598 N N . ARG A 1 83 ? -7.724 3.082 16.234 1.00 94.31 83 ARG A N 1
ATOM 599 C CA . ARG A 1 83 ? -7.130 2.586 17.480 1.00 94.31 83 ARG A CA 1
ATOM 600 C C . ARG A 1 83 ? -7.277 3.611 18.602 1.00 94.31 83 ARG A C 1
ATOM 602 O O . ARG A 1 83 ? -7.671 3.235 19.705 1.00 94.31 83 ARG A O 1
ATOM 609 N N . GLY A 1 84 ? -6.991 4.885 18.327 1.00 91.00 84 GLY A N 1
ATOM 610 C CA . GLY A 1 84 ? -7.204 5.983 19.274 1.00 91.00 84 GLY A CA 1
ATOM 611 C C . GLY A 1 84 ? -8.660 6.066 19.735 1.00 91.00 84 GLY A C 1
ATOM 612 O O . GLY A 1 84 ? -8.933 6.004 20.930 1.00 91.00 84 GLY A O 1
ATOM 613 N N . LEU A 1 85 ? -9.606 6.077 18.791 1.00 90.81 85 LEU A N 1
AT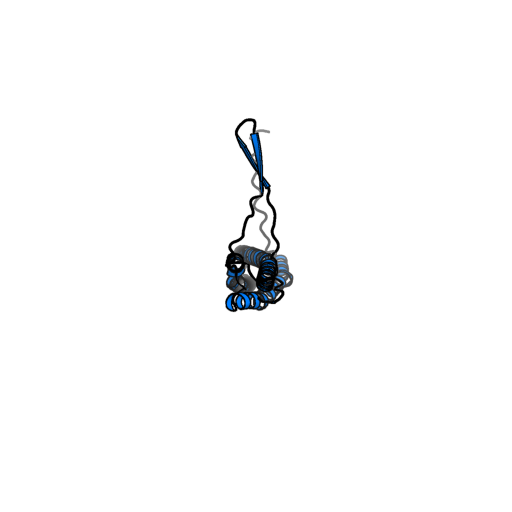OM 614 C CA . LEU A 1 85 ? -11.041 6.114 19.098 1.00 90.81 85 LEU A CA 1
ATOM 615 C C . LEU A 1 85 ? -11.514 4.920 19.936 1.00 90.81 85 LEU A C 1
ATOM 617 O O . LEU A 1 85 ? -12.353 5.093 20.813 1.00 90.81 85 LEU A O 1
ATOM 621 N N . ILE A 1 86 ? -11.000 3.716 19.672 1.00 92.00 86 ILE A N 1
ATOM 622 C CA . ILE A 1 86 ? -11.344 2.514 20.443 1.00 92.00 86 ILE A CA 1
ATOM 623 C C . ILE A 1 86 ? -10.807 2.615 21.875 1.00 92.00 86 ILE A C 1
ATOM 625 O O . ILE A 1 86 ? -11.499 2.211 22.804 1.00 92.00 86 ILE A O 1
ATOM 629 N N . ARG A 1 87 ? -9.596 3.158 22.065 1.00 91.00 87 ARG A N 1
ATOM 630 C CA . ARG A 1 87 ? -8.997 3.363 23.397 1.00 91.00 87 ARG A CA 1
ATOM 631 C C . ARG A 1 87 ? -9.713 4.438 24.212 1.00 91.00 87 ARG A C 1
ATOM 633 O O . ARG A 1 87 ? -9.781 4.311 25.430 1.00 91.00 87 ARG A O 1
ATOM 640 N N . ASP A 1 88 ? -10.226 5.467 23.546 1.00 89.88 88 ASP A N 1
ATOM 641 C CA . ASP A 1 88 ? -10.956 6.568 24.182 1.00 89.88 88 ASP A CA 1
ATOM 642 C C . ASP A 1 88 ? -12.435 6.232 24.439 1.00 89.88 88 ASP A C 1
ATOM 644 O O . ASP A 1 88 ? -13.114 6.929 25.198 1.00 89.88 88 ASP A O 1
ATOM 648 N N . ALA A 1 89 ? -12.958 5.183 23.798 1.00 87.56 89 ALA A N 1
ATOM 649 C CA . ALA A 1 89 ? -14.326 4.734 23.995 1.00 87.56 89 ALA A CA 1
ATOM 650 C C . ALA A 1 89 ? -14.545 4.173 25.405 1.00 87.56 89 ALA A C 1
ATOM 652 O O . ALA A 1 89 ? -13.662 3.580 26.020 1.00 87.56 89 ALA A O 1
ATOM 653 N N . GLU A 1 90 ? -15.769 4.316 25.911 1.00 84.00 90 GLU A N 1
ATOM 654 C CA . GLU A 1 90 ? -16.149 3.697 27.176 1.00 84.00 90 GLU A CA 1
ATOM 655 C C . GLU A 1 90 ? -16.211 2.164 27.027 1.00 84.00 90 GLU A C 1
ATOM 657 O O . GLU A 1 90 ? -16.788 1.631 26.072 1.00 84.00 90 GLU A O 1
ATOM 662 N N . GLY A 1 91 ? -15.625 1.454 27.993 1.00 83.25 91 GLY A N 1
ATOM 663 C CA . GLY A 1 91 ? -15.517 -0.007 27.996 1.00 83.25 91 GLY A CA 1
ATOM 664 C C . GLY A 1 91 ? -14.170 -0.527 27.487 1.00 83.25 91 GLY A C 1
ATOM 665 O O . GLY A 1 91 ? -13.382 0.200 26.895 1.00 83.25 91 GLY A O 1
ATOM 666 N N . ASP A 1 92 ? -13.899 -1.803 27.757 1.00 88.25 92 ASP A N 1
ATOM 667 C CA . ASP A 1 92 ? -12.697 -2.486 27.274 1.00 88.25 92 ASP A CA 1
ATOM 668 C C . ASP A 1 92 ? -13.023 -3.262 25.991 1.00 88.25 92 ASP A C 1
ATOM 670 O O . ASP A 1 92 ? -13.925 -4.106 25.977 1.00 88.25 92 ASP A O 1
ATOM 674 N N . HIS A 1 93 ? -12.292 -2.969 24.914 1.00 91.75 93 HIS A N 1
ATOM 675 C CA . HIS A 1 93 ? -12.544 -3.493 23.565 1.00 91.75 93 HIS A CA 1
ATOM 676 C C . HIS A 1 93 ? -11.318 -4.232 22.989 1.00 91.75 93 HIS A C 1
ATOM 678 O O . HIS A 1 93 ? -10.875 -3.922 21.879 1.00 91.75 93 HIS A O 1
ATOM 684 N N . PRO A 1 94 ? -10.745 -5.227 23.695 1.00 93.25 94 PRO A N 1
ATOM 685 C CA . PRO A 1 94 ? -9.468 -5.835 23.315 1.00 93.25 94 PRO A CA 1
ATOM 686 C C . PRO A 1 94 ? -9.538 -6.556 21.964 1.00 93.25 94 PRO A C 1
ATOM 688 O O . PRO A 1 94 ? -8.594 -6.489 21.187 1.00 93.25 94 PRO A O 1
ATOM 691 N N . ALA A 1 95 ? -10.680 -7.171 21.637 1.00 93.44 95 ALA A N 1
ATOM 692 C CA . ALA A 1 95 ? -10.881 -7.840 20.352 1.00 93.44 95 ALA A CA 1
ATOM 693 C C . ALA A 1 95 ? -10.880 -6.862 19.161 1.00 93.44 95 ALA A C 1
ATOM 695 O O . ALA A 1 95 ? -10.415 -7.205 18.075 1.00 93.44 95 ALA A O 1
ATOM 696 N N . LEU A 1 96 ? -11.381 -5.633 19.350 1.00 93.69 96 LEU A N 1
ATOM 697 C CA . LEU A 1 96 ? -11.314 -4.600 18.315 1.00 93.69 96 LEU A CA 1
ATOM 698 C C . LEU A 1 96 ? -9.886 -4.094 18.130 1.00 93.69 96 LEU A C 1
ATOM 700 O O . LEU A 1 96 ? -9.462 -3.899 16.995 1.00 93.69 96 LEU A O 1
ATOM 704 N N . LEU A 1 97 ? -9.153 -3.902 19.230 1.00 95.25 97 LEU A N 1
ATOM 705 C CA . LEU A 1 97 ? -7.749 -3.497 19.181 1.00 95.25 97 LEU A CA 1
ATOM 706 C C . LEU A 1 97 ? -6.893 -4.559 18.485 1.00 95.25 97 LEU A C 1
ATOM 708 O O . LEU A 1 97 ? -6.182 -4.223 17.548 1.00 95.25 97 LEU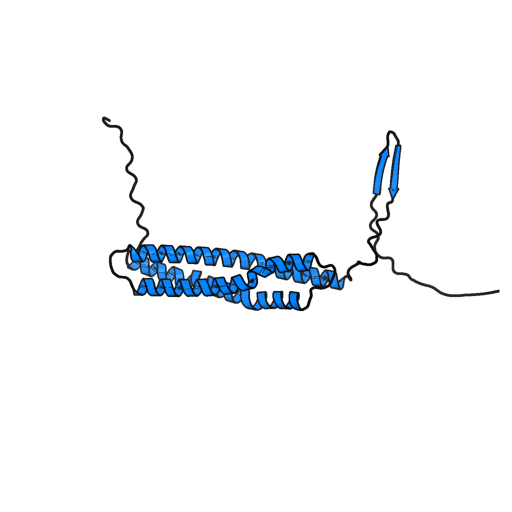 A O 1
ATOM 712 N N . GLU A 1 98 ? -7.050 -5.836 18.836 1.00 96.56 98 GLU A N 1
ATOM 713 C CA . GLU A 1 98 ? -6.358 -6.951 18.171 1.00 96.56 98 GLU A CA 1
ATOM 714 C C . GLU A 1 98 ? -6.675 -7.011 16.669 1.00 96.56 98 GLU A C 1
ATOM 716 O O . GLU A 1 98 ? -5.804 -7.270 15.832 1.00 96.56 98 GLU A O 1
ATOM 721 N N . ARG A 1 99 ? -7.928 -6.726 16.297 1.00 95.31 99 ARG A N 1
ATOM 722 C CA . ARG A 1 99 ? -8.328 -6.658 14.892 1.00 95.31 99 ARG A CA 1
ATOM 723 C C . ARG A 1 99 ? -7.672 -5.487 14.163 1.00 95.31 99 ARG A C 1
ATOM 725 O O . ARG A 1 99 ? -7.254 -5.667 13.022 1.00 95.31 99 ARG A O 1
ATOM 732 N N . VAL A 1 100 ? -7.582 -4.312 14.788 1.00 96.38 100 VAL A N 1
ATOM 733 C CA . VAL A 1 100 ? -6.855 -3.166 14.220 1.00 96.38 100 VAL A CA 1
ATOM 734 C C . VAL A 1 100 ? -5.372 -3.493 14.075 1.00 96.38 100 VAL A C 1
ATOM 736 O O . VAL A 1 100 ? -4.840 -3.310 12.987 1.00 96.38 100 VAL A O 1
ATOM 739 N N . ASP A 1 101 ? -4.742 -4.074 15.097 1.00 97.06 101 ASP A N 1
ATOM 740 C CA . ASP A 1 101 ? -3.335 -4.492 15.058 1.00 97.06 101 ASP A CA 1
ATOM 741 C C . ASP A 1 101 ? -3.074 -5.474 13.902 1.00 97.06 101 ASP A C 1
ATOM 743 O O . ASP A 1 101 ? -2.110 -5.334 13.152 1.00 97.06 101 ASP A O 1
ATOM 747 N N . THR A 1 102 ? -3.983 -6.432 13.697 1.00 97.25 102 THR A N 1
ATOM 748 C CA . THR A 1 102 ? -3.914 -7.380 12.575 1.00 97.25 102 THR A CA 1
ATOM 749 C C . THR A 1 102 ? -4.026 -6.676 11.220 1.00 97.25 102 THR A C 1
ATOM 751 O O . THR A 1 102 ? -3.347 -7.055 10.265 1.00 97.25 102 THR A O 1
ATOM 754 N N . LEU A 1 103 ? -4.903 -5.677 11.096 1.00 96.62 103 LEU A N 1
ATOM 755 C CA . LEU A 1 103 ? -5.057 -4.929 9.849 1.00 96.62 103 LEU A CA 1
ATOM 756 C C . LEU A 1 103 ? -3.851 -4.037 9.572 1.00 96.62 103 LEU A C 1
ATOM 758 O O . LEU A 1 103 ? -3.412 -3.996 8.429 1.00 96.62 103 LEU A O 1
ATOM 762 N N . GLU A 1 104 ? -3.294 -3.386 10.589 1.00 97.19 104 GLU A N 1
ATOM 763 C CA . GLU A 1 104 ? -2.078 -2.584 10.452 1.00 97.19 104 GLU A CA 1
ATOM 764 C C . GLU A 1 104 ? -0.894 -3.434 9.996 1.00 97.19 104 GLU A C 1
ATOM 766 O O . GLU A 1 104 ? -0.225 -3.063 9.039 1.00 97.19 104 GLU A O 1
ATOM 771 N N . ALA A 1 105 ? -0.689 -4.615 10.590 1.00 97.69 105 ALA A N 1
ATOM 772 C CA . ALA A 1 105 ? 0.367 -5.530 10.154 1.00 97.69 105 ALA A CA 1
ATOM 773 C C . ALA A 1 105 ? 0.203 -5.937 8.676 1.00 97.69 105 ALA A C 1
ATOM 775 O O . ALA A 1 105 ? 1.165 -5.968 7.914 1.00 97.69 105 ALA A O 1
ATOM 776 N N . ARG A 1 106 ? -1.035 -6.191 8.229 1.00 97.56 106 ARG A N 1
ATOM 777 C CA . ARG A 1 106 ? -1.320 -6.508 6.817 1.00 97.56 106 ARG A CA 1
ATOM 778 C C . ARG A 1 106 ? -1.089 -5.318 5.883 1.00 97.56 106 ARG A C 1
ATOM 780 O O . ARG A 1 106 ? -0.761 -5.527 4.717 1.00 97.56 106 ARG A O 1
ATOM 787 N N . VAL A 1 107 ? -1.316 -4.091 6.351 1.00 97.25 107 VAL A N 1
ATOM 788 C CA . VAL A 1 107 ? -1.012 -2.876 5.584 1.00 97.25 107 VAL A CA 1
ATOM 789 C C . VAL A 1 107 ? 0.497 -2.680 5.494 1.00 97.25 107 VAL A C 1
ATOM 791 O O . VAL A 1 107 ? 0.985 -2.451 4.393 1.00 97.25 107 VAL A O 1
ATOM 794 N N . GLU A 1 108 ? 1.233 -2.870 6.589 1.00 97.06 108 GLU A N 1
ATOM 795 C CA . GLU A 1 108 ? 2.700 -2.813 6.621 1.00 97.06 108 GLU A CA 1
ATOM 796 C C . GLU A 1 108 ? 3.323 -3.827 5.645 1.00 97.06 108 GLU A C 1
ATOM 798 O O . GLU A 1 108 ? 4.158 -3.461 4.822 1.00 97.06 108 GLU A O 1
ATOM 803 N N . GLU A 1 109 ? 2.833 -5.073 5.613 1.00 96.31 109 GLU A N 1
ATOM 804 C CA . GLU A 1 109 ? 3.264 -6.080 4.628 1.00 96.31 109 GLU A CA 1
ATOM 805 C C . GLU A 1 109 ? 3.048 -5.629 3.170 1.00 96.31 109 GLU A C 1
ATOM 807 O O . GLU A 1 109 ? 3.841 -5.941 2.274 1.00 96.31 109 GLU A O 1
ATOM 812 N N . VAL A 1 110 ? 1.952 -4.913 2.903 1.00 95.50 110 VAL A N 1
ATOM 813 C CA . VAL A 1 110 ? 1.671 -4.340 1.582 1.00 95.50 110 VAL A CA 1
ATOM 814 C C . VAL A 1 110 ? 2.620 -3.181 1.288 1.00 95.50 110 VAL A C 1
ATOM 816 O O . VAL A 1 110 ? 3.139 -3.104 0.174 1.00 95.50 110 VAL A O 1
ATOM 819 N N . GLU A 1 111 ? 2.853 -2.292 2.251 1.00 94.81 111 GLU A N 1
ATOM 820 C CA . GLU A 1 111 ? 3.784 -1.172 2.109 1.00 94.81 111 GLU A CA 1
ATOM 821 C C . GLU A 1 111 ? 5.195 -1.666 1.802 1.00 94.81 111 GLU A C 1
ATOM 823 O O . GLU A 1 111 ? 5.771 -1.227 0.808 1.00 94.81 111 GLU A O 1
ATOM 828 N N . ASP A 1 112 ? 5.695 -2.652 2.545 1.00 93.88 112 ASP A N 1
ATOM 829 C CA . ASP A 1 112 ? 7.000 -3.278 2.322 1.00 93.88 112 ASP A CA 1
ATOM 830 C C . ASP A 1 112 ? 7.124 -3.881 0.916 1.00 93.88 112 ASP A C 1
ATOM 832 O O . ASP A 1 112 ? 8.128 -3.682 0.218 1.00 93.88 112 ASP A O 1
ATOM 836 N N . ALA A 1 113 ? 6.083 -4.586 0.460 1.00 91.88 113 ALA A N 1
ATOM 837 C CA . ALA A 1 113 ? 6.050 -5.170 -0.877 1.00 91.88 113 ALA A CA 1
ATOM 838 C C . ALA A 1 113 ? 6.093 -4.094 -1.975 1.00 91.88 113 ALA A C 1
ATOM 840 O O . ALA A 1 113 ? 6.815 -4.236 -2.962 1.00 91.88 113 ALA A O 1
ATOM 841 N N . LEU A 1 114 ? 5.353 -2.995 -1.812 1.00 91.19 114 LEU A N 1
ATOM 842 C CA . LEU A 1 114 ? 5.394 -1.866 -2.745 1.00 91.19 114 LEU A CA 1
ATOM 843 C C . LEU A 1 114 ? 6.737 -1.117 -2.652 1.00 91.19 114 LEU A C 1
ATOM 845 O O . LEU A 1 114 ? 7.253 -0.610 -3.656 1.00 91.19 114 LEU A O 1
ATOM 849 N N . ASP A 1 115 ? 7.334 -1.070 -1.463 1.00 89.75 115 ASP A N 1
ATOM 850 C CA . ASP A 1 115 ? 8.561 -0.340 -1.184 1.00 89.75 115 ASP A CA 1
ATOM 851 C C . ASP A 1 115 ? 9.794 -0.945 -1.835 1.00 89.75 115 ASP A C 1
ATOM 853 O O . ASP A 1 115 ? 10.628 -0.206 -2.385 1.00 89.75 115 ASP A O 1
ATOM 857 N N . ALA A 1 116 ? 9.850 -2.277 -1.878 1.00 86.25 116 ALA A N 1
ATOM 858 C CA . ALA A 1 116 ? 10.863 -3.036 -2.601 1.00 86.25 116 ALA A CA 1
ATOM 859 C C . ALA A 1 116 ? 11.020 -2.562 -4.061 1.00 86.25 116 ALA A C 1
ATOM 861 O O . ALA A 1 116 ? 12.142 -2.488 -4.580 1.00 86.25 116 ALA A O 1
ATOM 862 N N . HIS A 1 117 ? 9.917 -2.123 -4.681 1.00 85.06 117 HIS A N 1
ATOM 863 C CA . HIS A 1 117 ? 9.848 -1.677 -6.078 1.00 85.06 117 HIS A CA 1
ATOM 864 C C . HIS A 1 117 ? 9.834 -0.163 -6.251 1.00 85.06 117 HIS A C 1
ATOM 866 O O . HIS A 1 117 ? 9.782 0.345 -7.370 1.00 85.06 117 HIS A O 1
ATOM 872 N N . GLY A 1 118 ? 10.008 0.608 -5.176 1.00 71.31 118 GLY A N 1
ATOM 873 C CA . GLY A 1 118 ? 10.109 2.066 -5.260 1.00 71.31 118 GLY A CA 1
ATOM 874 C C . GLY A 1 118 ? 11.263 2.580 -6.127 1.00 71.31 118 GLY A C 1
ATOM 875 O O . GLY A 1 118 ? 11.301 3.758 -6.486 1.00 71.31 118 GLY A O 1
ATOM 876 N N . ARG A 1 119 ? 12.206 1.701 -6.487 1.00 71.69 119 ARG A N 1
ATOM 877 C CA . ARG A 1 119 ? 13.321 1.997 -7.394 1.00 71.69 119 ARG A CA 1
ATOM 878 C C . ARG A 1 119 ? 12.945 1.956 -8.872 1.00 71.69 119 ARG A C 1
ATOM 880 O O . ARG A 1 119 ? 13.733 2.464 -9.665 1.00 71.69 119 ARG A O 1
ATOM 887 N N . VAL A 1 120 ? 11.766 1.451 -9.243 1.00 77.88 120 VAL A N 1
ATOM 888 C CA . VAL A 1 120 ? 11.287 1.413 -10.639 1.00 77.88 120 VAL A CA 1
ATOM 889 C C . VAL A 1 120 ? 11.321 2.811 -11.277 1.00 77.88 120 VAL A C 1
ATOM 891 O O . VAL A 1 120 ? 11.692 2.961 -12.437 1.00 77.88 120 VAL A O 1
ATOM 894 N N . GLY A 1 121 ? 11.082 3.875 -10.501 1.00 72.12 121 GLY A N 1
ATOM 895 C CA . GLY A 1 121 ? 11.247 5.245 -11.000 1.00 72.12 121 GLY A CA 1
ATOM 896 C C . GLY A 1 121 ? 12.690 5.639 -11.342 1.00 72.12 121 GLY A C 1
ATOM 897 O O . GLY A 1 121 ? 12.913 6.337 -12.325 1.00 72.12 121 GLY A O 1
ATOM 898 N N . ARG A 1 122 ? 13.682 5.152 -10.586 1.00 79.69 122 ARG A N 1
ATOM 899 C CA . ARG A 1 122 ? 15.110 5.367 -10.894 1.00 79.69 122 ARG A CA 1
ATOM 900 C C . ARG A 1 1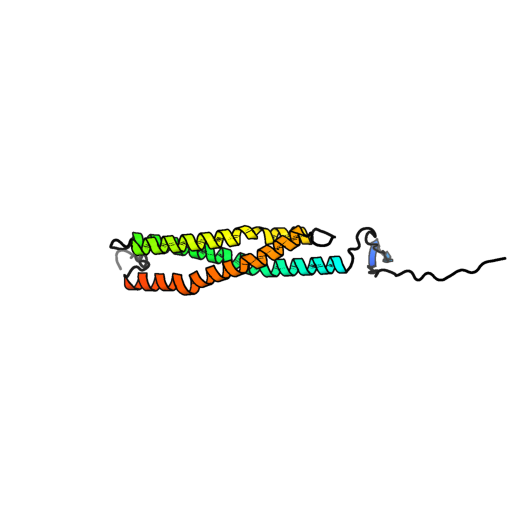22 ? 15.580 4.504 -12.065 1.00 79.69 122 ARG A C 1
ATOM 902 O O . ARG A 1 122 ? 16.473 4.915 -12.802 1.00 79.69 122 ARG A O 1
ATOM 909 N N . LEU A 1 123 ? 14.961 3.337 -12.244 1.00 84.88 123 LEU A N 1
ATOM 910 C CA . LEU A 1 123 ? 15.218 2.438 -13.363 1.00 84.88 123 LEU A CA 1
ATOM 911 C C . LEU A 1 123 ? 14.883 3.105 -14.704 1.00 84.88 123 LEU A C 1
ATOM 913 O O . LEU A 1 123 ? 15.702 3.055 -15.618 1.00 84.88 123 LEU A O 1
ATOM 917 N N . GLY A 1 124 ? 13.758 3.826 -14.786 1.00 81.69 124 GLY A N 1
ATOM 918 C CA . GLY A 1 124 ? 13.395 4.614 -15.971 1.00 81.69 124 GLY A CA 1
ATOM 919 C C . GLY A 1 124 ? 14.483 5.615 -16.378 1.00 81.69 124 GLY A C 1
ATO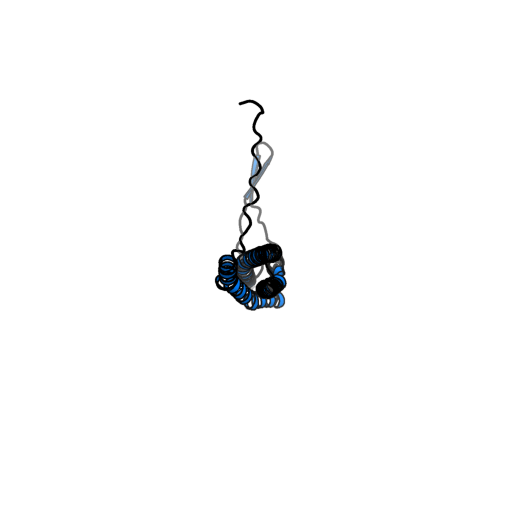M 920 O O . GLY A 1 124 ? 14.937 5.599 -17.519 1.00 81.69 124 GLY A O 1
ATOM 921 N N . SER A 1 125 ? 14.998 6.408 -15.431 1.00 83.06 125 SER A N 1
ATOM 922 C CA . SER A 1 125 ? 16.094 7.357 -15.700 1.00 83.06 125 SER A CA 1
ATOM 923 C C . SER A 1 125 ? 17.400 6.664 -16.121 1.00 83.06 125 SER A C 1
ATOM 925 O O . SER A 1 125 ? 18.140 7.165 -16.971 1.00 83.06 125 SER A O 1
ATOM 927 N N . SER A 1 126 ? 17.697 5.492 -15.550 1.00 84.88 126 SER A N 1
ATOM 928 C CA . SER A 1 126 ? 18.864 4.690 -15.940 1.00 84.88 126 SER A CA 1
ATOM 929 C C . SER A 1 126 ? 18.743 4.112 -17.353 1.00 84.88 126 SER A C 1
ATOM 931 O O . SER A 1 126 ? 19.756 3.997 -18.037 1.00 84.88 126 SER A O 1
ATOM 933 N N . ILE A 1 127 ? 17.539 3.739 -17.786 1.00 84.88 127 ILE A N 1
ATOM 934 C CA . ILE A 1 127 ? 17.281 3.238 -19.142 1.00 84.88 127 ILE A CA 1
ATOM 935 C C . ILE A 1 127 ? 17.316 4.392 -20.152 1.00 84.88 127 ILE A C 1
ATOM 937 O O . ILE A 1 127 ? 17.881 4.252 -21.233 1.00 84.88 127 ILE A O 1
ATOM 941 N N . GLU A 1 128 ? 16.752 5.548 -19.798 1.00 80.75 128 GLU A N 1
ATOM 942 C CA . GLU A 1 128 ? 16.690 6.731 -20.663 1.00 80.75 128 GLU A CA 1
ATOM 943 C C . GLU A 1 128 ? 18.079 7.314 -20.971 1.00 80.75 128 GLU A C 1
ATOM 945 O O . GLU A 1 128 ? 18.362 7.686 -22.111 1.00 80.75 128 GLU A O 1
ATOM 950 N N . SER A 1 129 ? 18.963 7.343 -19.969 1.00 79.81 129 SER A N 1
ATOM 951 C CA . SER A 1 129 ? 20.337 7.849 -20.099 1.00 79.81 129 SER A CA 1
ATOM 952 C C . SER A 1 129 ? 21.274 6.941 -20.908 1.00 79.81 129 SER A C 1
ATOM 954 O O . SER A 1 129 ? 22.326 7.399 -21.358 1.00 79.81 129 SER A O 1
ATOM 956 N N . ALA A 1 130 ? 20.905 5.676 -21.135 1.00 75.94 130 ALA A N 1
ATOM 957 C CA . ALA A 1 130 ? 21.704 4.731 -21.905 1.00 75.94 130 ALA A CA 1
ATOM 958 C C . ALA A 1 130 ? 21.388 4.812 -23.410 1.00 75.94 130 ALA A C 1
ATOM 960 O O . ALA A 1 130 ? 20.230 4.831 -23.833 1.00 75.94 130 ALA A O 1
ATOM 961 N N . PHE A 1 131 ? 22.430 4.804 -24.246 1.00 69.50 131 PHE A N 1
ATOM 962 C CA . PHE A 1 131 ? 22.306 4.734 -25.713 1.00 69.50 131 PHE A CA 1
ATOM 963 C C . PHE A 1 131 ? 22.196 3.293 -26.242 1.00 69.50 131 PHE A C 1
ATOM 965 O O . PHE A 1 131 ? 22.010 3.081 -27.439 1.00 69.50 131 PHE A O 1
ATOM 972 N N . GLU A 1 132 ? 22.305 2.307 -25.355 1.00 77.25 132 GLU A N 1
ATOM 973 C CA . GLU A 1 132 ? 22.302 0.881 -25.668 1.00 77.25 132 GLU A CA 1
ATOM 974 C C . GLU A 1 132 ? 20.942 0.232 -25.362 1.00 77.25 132 GLU A C 1
ATOM 976 O O . GLU A 1 132 ? 19.999 0.882 -24.906 1.00 77.25 132 GLU A O 1
ATOM 981 N N . ARG A 1 133 ? 20.827 -1.072 -25.644 1.00 84.12 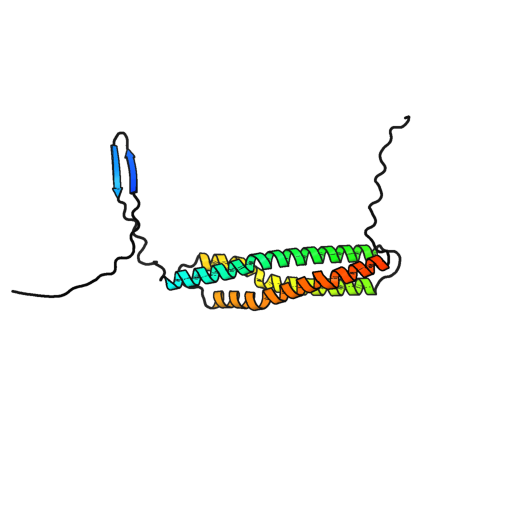133 ARG A N 1
ATOM 982 C CA . ARG A 1 133 ? 19.678 -1.866 -25.190 1.00 84.12 133 ARG A CA 1
ATOM 983 C C . ARG A 1 133 ? 19.647 -1.906 -23.656 1.00 84.12 133 ARG A C 1
ATOM 985 O O . ARG A 1 133 ? 20.722 -1.930 -23.057 1.00 84.12 133 ARG A O 1
ATOM 992 N N . PRO A 1 134 ? 18.455 -1.988 -23.036 1.00 86.81 134 PRO A N 1
ATOM 993 C CA . PRO A 1 134 ? 18.358 -2.284 -21.614 1.00 86.81 134 PRO A CA 1
ATOM 994 C C . PRO A 1 134 ? 19.171 -3.532 -21.258 1.00 86.81 134 PRO A C 1
ATOM 996 O O . PRO A 1 134 ? 19.188 -4.509 -22.016 1.00 86.81 134 PRO A O 1
ATOM 999 N N . THR A 1 135 ? 19.862 -3.494 -20.123 1.00 89.62 135 THR A N 1
ATOM 1000 C CA . THR A 1 135 ? 20.630 -4.644 -19.643 1.00 89.62 135 THR A CA 1
ATOM 1001 C C . THR A 1 135 ? 19.686 -5.757 -19.190 1.00 89.62 135 THR A C 1
ATOM 1003 O O . THR A 1 135 ? 18.532 -5.510 -18.835 1.00 89.62 135 THR A O 1
ATOM 1006 N N . SER A 1 136 ? 20.174 -6.999 -19.148 1.00 88.94 136 SER A N 1
ATOM 1007 C CA . SER A 1 136 ? 19.382 -8.124 -18.632 1.00 88.94 136 SER A CA 1
ATOM 1008 C C . SER A 1 136 ? 18.922 -7.905 -17.189 1.00 88.94 136 SER A C 1
ATOM 1010 O O . SER A 1 136 ? 17.832 -8.332 -16.833 1.00 88.94 136 SER A O 1
ATOM 1012 N N . ASP A 1 137 ? 19.729 -7.216 -16.377 1.00 89.19 137 ASP A N 1
ATOM 1013 C CA . ASP A 1 137 ? 19.370 -6.840 -15.006 1.00 89.19 137 ASP A CA 1
ATOM 1014 C C . ASP A 1 137 ? 18.219 -5.822 -14.980 1.00 89.19 137 ASP A C 1
ATOM 1016 O O . ASP A 1 137 ? 17.258 -5.998 -14.239 1.00 89.19 137 ASP A O 1
ATOM 1020 N N . GLN A 1 138 ? 18.255 -4.805 -15.849 1.00 90.38 138 GLN A N 1
ATOM 1021 C CA . GLN A 1 138 ? 17.167 -3.829 -15.967 1.00 90.38 138 GLN A CA 1
ATOM 1022 C C . GLN A 1 138 ? 15.854 -4.490 -16.407 1.00 90.38 138 GLN A C 1
ATOM 1024 O O . GLN A 1 138 ? 14.805 -4.192 -15.844 1.00 90.38 138 GLN A O 1
ATOM 1029 N N . LEU A 1 139 ? 15.909 -5.407 -17.378 1.00 90.81 139 LEU A N 1
ATOM 1030 C CA . LEU A 1 139 ? 14.733 -6.165 -17.816 1.00 90.81 139 LEU A CA 1
ATOM 1031 C C . LEU A 1 139 ? 14.210 -7.076 -16.702 1.00 90.81 139 LEU A C 1
ATOM 1033 O O . LEU A 1 139 ? 13.017 -7.079 -16.429 1.00 90.81 139 LEU A O 1
ATOM 1037 N N . TRP A 1 140 ? 15.097 -7.786 -16.002 1.00 91.19 140 TRP A N 1
ATOM 1038 C CA . TRP A 1 140 ? 14.713 -8.624 -14.867 1.00 91.19 140 TRP A CA 1
ATOM 1039 C C . TRP A 1 140 ? 14.037 -7.815 -13.750 1.00 91.19 140 TRP A C 1
ATOM 1041 O O . TRP A 1 140 ? 13.033 -8.261 -13.204 1.00 91.19 140 TRP A O 1
ATOM 1051 N N . GLN A 1 141 ? 14.521 -6.607 -13.439 1.00 89.69 141 GLN A N 1
ATOM 1052 C CA . GLN A 1 141 ? 13.883 -5.729 -12.450 1.00 89.69 141 GLN A CA 1
ATOM 1053 C C . GLN A 1 141 ? 12.471 -5.288 -12.870 1.00 89.69 141 GLN A C 1
ATOM 1055 O O . GLN A 1 141 ? 11.592 -5.198 -12.015 1.00 89.69 141 GLN A O 1
ATOM 1060 N N . ILE A 1 142 ? 12.242 -5.032 -14.165 1.00 89.75 142 ILE A N 1
ATOM 1061 C CA . ILE A 1 142 ? 10.905 -4.715 -14.700 1.00 89.75 142 ILE A CA 1
ATOM 1062 C C . ILE A 1 142 ? 9.973 -5.920 -14.545 1.00 89.75 142 ILE A C 1
ATOM 1064 O O . ILE A 1 142 ? 8.869 -5.765 -14.029 1.00 89.75 142 ILE A O 1
ATOM 1068 N N . GLU A 1 143 ? 10.426 -7.115 -14.926 1.00 91.44 143 GLU A N 1
ATOM 1069 C CA . GLU A 1 143 ? 9.642 -8.350 -14.789 1.00 91.44 143 GLU A CA 1
ATOM 1070 C C . GLU A 1 143 ? 9.292 -8.639 -13.325 1.00 91.44 143 GLU A C 1
ATOM 1072 O O . GLU A 1 143 ? 8.130 -8.869 -12.998 1.00 91.44 143 GLU A O 1
ATOM 1077 N N . ARG A 1 144 ? 10.260 -8.527 -12.404 1.00 89.94 144 ARG A N 1
ATOM 1078 C CA . ARG A 1 144 ? 9.993 -8.687 -10.964 1.00 89.94 144 ARG A CA 1
ATOM 1079 C C . ARG A 1 144 ? 8.957 -7.696 -10.451 1.00 89.94 144 ARG A C 1
ATOM 1081 O O . ARG A 1 144 ? 8.095 -8.078 -9.665 1.00 89.94 144 ARG A O 1
ATOM 1088 N N . ALA A 1 145 ? 9.014 -6.443 -10.895 1.00 90.12 145 ALA A N 1
ATOM 1089 C CA . ALA A 1 145 ? 8.017 -5.454 -10.510 1.00 90.12 145 ALA A CA 1
ATOM 1090 C C . ALA A 1 145 ? 6.617 -5.820 -11.041 1.00 90.12 145 ALA A C 1
ATOM 1092 O O . ALA A 1 145 ? 5.640 -5.680 -10.307 1.00 90.12 145 ALA A O 1
ATOM 1093 N N . TRP A 1 146 ? 6.507 -6.341 -12.267 1.00 91.25 146 TRP A N 1
ATOM 1094 C CA . TRP A 1 146 ? 5.241 -6.846 -12.818 1.00 91.25 146 TRP A CA 1
ATOM 1095 C C . TRP A 1 146 ? 4.714 -8.096 -12.110 1.00 91.25 146 TRP A C 1
ATOM 1097 O O . TRP A 1 146 ? 3.502 -8.269 -12.019 1.00 91.25 146 TRP A O 1
ATOM 1107 N N . GLU A 1 147 ? 5.587 -8.949 -11.585 1.00 92.25 147 GLU A N 1
ATOM 1108 C CA . GLU A 1 147 ? 5.182 -10.123 -10.808 1.00 92.25 147 GLU A CA 1
ATOM 1109 C C . GLU A 1 147 ? 4.697 -9.755 -9.397 1.00 92.25 147 GLU A C 1
ATOM 1111 O O . GLU A 1 147 ? 3.794 -10.399 -8.864 1.00 92.25 147 GLU A O 1
ATOM 1116 N N . GLU A 1 148 ? 5.290 -8.735 -8.773 1.00 90.00 148 GLU A N 1
ATOM 1117 C CA . GLU A 1 148 ? 5.099 -8.459 -7.344 1.00 90.00 148 GLU A CA 1
ATOM 1118 C C . GLU A 1 148 ? 4.144 -7.297 -7.042 1.00 90.00 148 GLU A C 1
ATOM 1120 O O . GLU A 1 148 ? 3.385 -7.366 -6.070 1.00 90.00 148 GLU A O 1
ATOM 1125 N N . VAL A 1 149 ? 4.136 -6.242 -7.864 1.00 90.12 149 VAL A N 1
ATOM 1126 C CA . VAL A 1 149 ? 3.293 -5.060 -7.624 1.00 90.12 149 VAL A CA 1
ATOM 1127 C C . VAL A 1 149 ? 1.800 -5.381 -7.770 1.00 90.12 149 VAL A C 1
ATOM 1129 O O . VAL A 1 149 ? 1.053 -5.025 -6.856 1.00 90.12 149 VAL A O 1
ATOM 1132 N N . PRO A 1 150 ? 1.312 -6.059 -8.831 1.00 93.00 150 PRO A N 1
ATOM 1133 C CA . PRO A 1 150 ? -0.122 -6.306 -8.978 1.00 93.00 150 PRO A CA 1
ATOM 1134 C C . PRO A 1 150 ? -0.732 -7.105 -7.814 1.00 93.00 150 PRO A C 1
ATOM 1136 O O . PRO A 1 150 ? -1.718 -6.625 -7.252 1.00 93.00 150 PRO A O 1
ATOM 1139 N N . PRO A 1 151 ? -0.135 -8.220 -7.339 1.00 93.44 151 PRO A N 1
ATOM 1140 C CA . PRO A 1 151 ? -0.649 -8.914 -6.158 1.00 93.44 151 PRO A CA 1
ATOM 1141 C C . PRO A 1 151 ? -0.655 -8.051 -4.889 1.00 93.44 151 PRO A C 1
ATOM 1143 O O . PRO A 1 151 ? -1.560 -8.179 -4.065 1.00 93.44 151 PRO A O 1
ATOM 1146 N N . ALA A 1 152 ? 0.330 -7.163 -4.702 1.00 92.50 152 ALA A N 1
ATOM 1147 C CA . ALA A 1 152 ? 0.338 -6.238 -3.566 1.00 92.50 152 ALA A CA 1
ATOM 1148 C C . ALA A 1 152 ? -0.819 -5.225 -3.649 1.00 92.50 152 ALA A C 1
ATOM 1150 O O . ALA A 1 152 ? -1.512 -4.990 -2.657 1.00 92.50 152 ALA A O 1
ATOM 1151 N N . VAL A 1 153 ? -1.089 -4.685 -4.842 1.00 92.19 153 VAL A N 1
ATOM 1152 C CA . VAL A 1 153 ? -2.238 -3.797 -5.085 1.00 92.19 153 VAL A CA 1
ATOM 1153 C C . VAL A 1 153 ? -3.570 -4.527 -4.885 1.00 92.19 153 VAL A C 1
ATOM 1155 O O . VAL A 1 153 ? -4.496 -3.964 -4.306 1.00 92.19 153 VAL A O 1
ATOM 1158 N N . GLU A 1 154 ? -3.684 -5.786 -5.306 1.00 93.81 154 GLU A N 1
ATOM 1159 C CA . GLU A 1 154 ? -4.881 -6.604 -5.070 1.00 93.81 154 GLU A CA 1
ATOM 1160 C C . GLU A 1 154 ? -5.144 -6.823 -3.576 1.00 93.81 154 GLU A C 1
ATOM 1162 O O . GLU A 1 154 ? -6.276 -6.646 -3.120 1.00 93.81 154 GLU A O 1
ATOM 1167 N N . ARG A 1 155 ? -4.102 -7.130 -2.789 1.00 95.00 155 ARG A N 1
ATOM 1168 C CA . ARG A 1 155 ? -4.214 -7.247 -1.324 1.00 95.00 155 ARG A CA 1
ATOM 1169 C C . ARG A 1 155 ? -4.679 -5.939 -0.689 1.00 95.00 155 ARG A C 1
ATOM 1171 O O . ARG A 1 155 ? -5.587 -5.967 0.141 1.00 95.00 155 ARG A O 1
ATOM 1178 N N . LEU A 1 156 ? -4.119 -4.803 -1.113 1.00 94.00 156 LEU A N 1
ATOM 1179 C CA . LEU A 1 156 ? -4.558 -3.483 -0.654 1.00 94.00 156 LEU A CA 1
ATOM 1180 C C . LEU A 1 156 ? -6.038 -3.241 -0.970 1.00 94.00 156 LEU A C 1
ATOM 1182 O O . LEU A 1 156 ? -6.799 -2.792 -0.114 1.00 94.00 156 LEU A O 1
ATOM 1186 N N . ASN A 1 157 ? -6.470 -3.566 -2.187 1.00 93.12 157 ASN A N 1
ATOM 1187 C CA . ASN A 1 157 ? -7.859 -3.387 -2.599 1.00 93.12 157 ASN A CA 1
ATOM 1188 C C . ASN A 1 157 ? -8.825 -4.267 -1.796 1.00 93.12 157 ASN A C 1
ATOM 1190 O O . ASN A 1 157 ? -9.917 -3.801 -1.464 1.00 93.12 157 ASN A O 1
ATOM 1194 N N . ALA A 1 158 ? -8.429 -5.493 -1.446 1.00 93.50 158 ALA A N 1
ATOM 1195 C CA . ALA A 1 158 ? -9.216 -6.371 -0.581 1.00 93.50 158 ALA A CA 1
ATOM 1196 C C . ALA A 1 158 ? -9.361 -5.789 0.838 1.00 93.50 158 ALA A C 1
ATOM 1198 O O . ALA A 1 158 ? -10.467 -5.736 1.377 1.00 93.50 158 ALA A O 1
ATOM 1199 N N . LEU A 1 159 ? -8.275 -5.260 1.420 1.00 91.62 159 LEU A N 1
ATOM 1200 C CA . LEU A 1 159 ? -8.329 -4.565 2.715 1.00 91.62 159 LEU A CA 1
ATOM 1201 C C . LEU A 1 159 ? -9.323 -3.394 2.681 1.00 91.62 159 LEU A C 1
ATOM 1203 O O . LEU A 1 159 ? -10.152 -3.242 3.579 1.00 91.62 159 LEU A O 1
ATOM 1207 N N . LEU A 1 160 ? -9.264 -2.588 1.620 1.00 89.56 160 LEU A N 1
ATOM 1208 C CA . LEU A 1 160 ? -10.104 -1.403 1.449 1.00 89.56 160 LEU A CA 1
ATOM 1209 C C . LEU A 1 160 ? -11.577 -1.722 1.179 1.00 89.56 160 LEU A C 1
ATOM 1211 O O . LEU A 1 160 ? -12.443 -0.953 1.596 1.00 89.56 160 LEU A O 1
ATOM 1215 N N . SER A 1 161 ? -11.859 -2.806 0.458 1.00 91.06 161 SER A N 1
ATOM 1216 C CA . SER A 1 161 ? -13.215 -3.125 -0.005 1.00 91.06 161 SER A CA 1
ATOM 1217 C C . SER A 1 161 ? -13.993 -3.981 0.989 1.00 91.06 161 SER A C 1
ATOM 1219 O O . SER A 1 161 ? -15.210 -3.833 1.085 1.00 91.06 161 SER A O 1
ATOM 1221 N N . ASP A 1 162 ? -13.301 -4.823 1.760 1.00 90.50 162 ASP A N 1
ATOM 1222 C CA . ASP A 1 162 ? -13.950 -5.824 2.607 1.00 90.50 162 ASP A CA 1
ATOM 1223 C C . ASP A 1 162 ? -13.690 -5.579 4.097 1.00 90.50 162 ASP A C 1
ATOM 1225 O O . ASP A 1 162 ? -14.626 -5.443 4.893 1.00 90.50 162 ASP A O 1
ATOM 1229 N N . GLU A 1 163 ? -12.418 -5.480 4.482 1.00 87.12 163 GLU A N 1
ATOM 1230 C CA . GLU A 1 163 ? -12.005 -5.534 5.887 1.00 87.12 163 GLU A CA 1
ATOM 1231 C C . GLU A 1 163 ? -12.258 -4.223 6.631 1.00 87.12 163 GLU A C 1
ATOM 1233 O O . GLU A 1 163 ? -12.861 -4.219 7.708 1.00 87.12 163 GLU A O 1
ATOM 1238 N N . VAL A 1 164 ? -11.860 -3.093 6.042 1.00 86.44 164 VAL A N 1
ATOM 1239 C CA . VAL A 1 164 ? -12.065 -1.766 6.642 1.00 86.44 164 VAL A CA 1
ATOM 1240 C C . VAL A 1 164 ? -13.561 -1.449 6.788 1.00 86.44 164 VAL A C 1
ATOM 1242 O O . VAL A 1 164 ? -13.980 -1.066 7.885 1.00 86.44 164 VAL A O 1
ATOM 1245 N N . PRO A 1 165 ? -14.421 -1.685 5.775 1.00 89.81 165 PRO A N 1
ATOM 1246 C CA . PRO A 1 165 ? -15.865 -1.534 5.947 1.00 89.81 165 PRO A CA 1
ATOM 1247 C C . PRO A 1 165 ? -16.472 -2.509 6.966 1.00 89.81 165 PRO A C 1
ATOM 1249 O O . PRO A 1 165 ? -17.486 -2.196 7.597 1.00 89.81 165 PRO A O 1
ATOM 1252 N N . ALA A 1 166 ? -15.909 -3.710 7.137 1.00 89.38 166 ALA A N 1
ATOM 1253 C CA . ALA A 1 166 ? -16.352 -4.633 8.180 1.00 89.38 166 ALA A CA 1
ATOM 1254 C C . ALA A 1 166 ? -16.033 -4.107 9.587 1.00 89.38 166 ALA A C 1
ATOM 1256 O O . ALA A 1 166 ? -16.919 -4.150 10.445 1.00 89.38 166 ALA A O 1
ATOM 1257 N N . LEU A 1 167 ? -14.831 -3.558 9.790 1.00 90.00 167 LEU A N 1
ATOM 1258 C CA . LEU A 1 167 ? -14.427 -2.906 11.036 1.00 90.00 167 LEU A CA 1
ATOM 1259 C C . LEU A 1 167 ? -15.323 -1.699 11.351 1.00 90.00 167 LEU A C 1
ATOM 1261 O O . LEU A 1 167 ? -15.851 -1.599 12.456 1.00 90.00 167 LEU A O 1
ATOM 1265 N N . HIS A 1 168 ? -15.582 -0.821 10.377 1.00 87.69 168 HIS A N 1
ATOM 1266 C CA . HIS A 1 168 ? -16.473 0.332 10.572 1.00 87.69 168 HIS A CA 1
ATOM 1267 C C . HIS A 1 168 ? -17.878 -0.068 11.013 1.00 87.69 168 HIS A C 1
ATOM 1269 O O . HIS A 1 168 ? -18.392 0.475 11.987 1.00 87.69 168 HIS A O 1
ATOM 1275 N N . ARG A 1 169 ? -18.476 -1.079 10.371 1.00 90.44 169 ARG A N 1
ATOM 1276 C CA . ARG A 1 169 ? -19.792 -1.595 10.781 1.00 90.44 169 ARG A CA 1
ATOM 1277 C C . ARG A 1 169 ? -19.803 -2.129 12.211 1.00 90.44 169 ARG A C 1
ATOM 1279 O O . ARG A 1 169 ? -20.875 -2.235 12.802 1.00 90.44 169 ARG A O 1
ATOM 1286 N N . GLU A 1 170 ? -18.667 -2.585 12.721 1.00 89.19 170 GLU A N 1
ATOM 1287 C CA . GLU A 1 170 ? -18.533 -3.094 14.084 1.00 89.19 170 GLU A CA 1
ATOM 1288 C C . GLU A 1 170 ? -18.403 -1.959 15.099 1.00 89.19 170 GLU A C 1
ATOM 1290 O O . GLU A 1 170 ? -19.156 -1.937 16.072 1.00 89.19 170 GLU A O 1
ATOM 1295 N N . LEU A 1 171 ? -17.562 -0.966 14.807 1.00 88.81 171 LEU A N 1
ATOM 1296 C CA . LEU A 1 171 ? -17.456 0.264 15.596 1.00 88.81 171 LEU A CA 1
ATOM 1297 C C . LEU A 1 171 ? -18.808 0.980 15.708 1.00 88.81 171 LEU A C 1
ATOM 1299 O O . LEU A 1 171 ? -19.232 1.343 16.804 1.00 88.81 171 LEU A O 1
ATOM 1303 N N . ASP A 1 172 ? -19.548 1.076 14.600 1.00 87.75 172 ASP A N 1
ATOM 1304 C CA . ASP A 1 172 ? -20.888 1.667 14.577 1.00 87.75 172 ASP A CA 1
ATOM 1305 C C . ASP A 1 172 ? -21.895 0.918 15.456 1.00 87.75 172 ASP A C 1
ATOM 1307 O O . ASP A 1 172 ? -22.739 1.550 16.096 1.00 87.75 172 ASP A O 1
ATOM 1311 N N . ARG A 1 173 ? -21.816 -0.420 15.499 1.00 87.88 173 ARG A N 1
ATOM 1312 C CA . ARG A 1 173 ? -22.670 -1.263 16.354 1.00 87.88 173 ARG A CA 1
ATOM 1313 C C . ARG A 1 173 ? -22.385 -1.048 17.837 1.00 87.88 173 ARG A C 1
ATOM 1315 O O . ARG A 1 173 ? -23.306 -1.151 18.641 1.00 87.88 173 ARG A O 1
ATOM 1322 N N . LEU A 1 174 ? -21.138 -0.740 18.178 1.00 84.44 174 LEU A N 1
ATOM 1323 C CA . LEU A 1 174 ? -20.696 -0.456 19.543 1.00 84.44 174 LEU A CA 1
ATOM 1324 C C . LEU A 1 174 ? -20.845 1.025 19.919 1.00 84.44 174 LEU A C 1
ATOM 1326 O O . LEU A 1 174 ? -20.521 1.409 21.036 1.00 84.44 174 LEU A O 1
ATOM 1330 N N . GLY A 1 175 ? -21.346 1.862 19.004 1.00 82.06 175 GLY A N 1
ATOM 1331 C CA . GLY A 1 175 ? -21.493 3.300 19.231 1.00 82.06 175 GLY A CA 1
ATOM 1332 C C . GLY A 1 175 ? -20.163 4.055 19.290 1.00 82.06 175 GLY A C 1
ATOM 1333 O O . GLY A 1 175 ? -20.160 5.240 19.618 1.00 82.06 175 GLY A O 1
ATOM 1334 N N . ILE A 1 176 ? -19.052 3.403 18.936 1.00 80.69 176 ILE A N 1
ATOM 1335 C CA . ILE A 1 176 ? -17.713 3.989 18.896 1.00 80.69 176 ILE A CA 1
ATOM 1336 C C . ILE A 1 176 ? -17.631 4.838 17.629 1.00 80.69 176 ILE A C 1
ATOM 1338 O O . ILE A 1 176 ? -17.356 4.351 16.533 1.00 80.69 176 ILE A O 1
ATOM 1342 N N . ARG A 1 177 ? -17.947 6.125 17.766 1.00 69.06 177 ARG A N 1
ATOM 1343 C CA . ARG A 1 177 ? -17.911 7.109 16.678 1.00 69.06 177 ARG A CA 1
ATOM 1344 C C . ARG A 1 177 ? -16.932 8.215 17.024 1.00 69.06 177 ARG A C 1
ATOM 1346 O O . ARG A 1 177 ? -16.695 8.490 18.196 1.00 69.06 177 ARG A O 1
ATOM 1353 N N . ARG A 1 178 ? -16.426 8.912 15.998 1.00 60.75 178 ARG A N 1
ATOM 1354 C CA . ARG A 1 178 ? -15.751 10.201 16.196 1.00 60.75 178 ARG A CA 1
ATOM 1355 C C . ARG A 1 178 ? -16.669 11.086 17.037 1.00 60.75 178 ARG A C 1
ATOM 1357 O O . ARG A 1 178 ? -17.773 11.407 16.593 1.00 60.75 178 ARG A O 1
ATOM 1364 N N . VAL A 1 179 ? -16.222 11.451 18.237 1.00 53.44 179 VAL A N 1
ATOM 1365 C CA . VAL A 1 179 ? -16.902 12.457 19.053 1.00 53.44 179 VAL A CA 1
ATOM 1366 C C . VAL A 1 179 ? -16.962 13.721 18.189 1.00 53.44 179 VAL A C 1
ATOM 1368 O O . VAL A 1 179 ? -15.904 14.201 17.768 1.00 53.44 179 VAL A O 1
ATOM 1371 N N . PRO A 1 180 ? -18.153 14.244 17.835 1.00 51.12 180 PRO A N 1
ATOM 1372 C CA . PRO A 1 180 ? -18.225 15.564 17.233 1.00 51.12 180 PRO A CA 1
ATOM 1373 C C . PRO A 1 180 ? -17.551 16.502 18.229 1.00 51.12 180 PRO A C 1
ATOM 1375 O O . PRO A 1 180 ? -17.985 16.553 19.379 1.00 51.12 180 PRO A O 1
ATOM 1378 N N . GLY A 1 181 ? -16.460 17.157 17.818 1.00 45.38 181 GLY A N 1
ATOM 1379 C CA . GLY A 1 181 ? -15.708 18.041 18.706 1.00 45.38 181 GLY A CA 1
ATOM 1380 C C . GLY A 1 181 ? -16.661 18.968 19.456 1.00 45.38 181 GLY A C 1
ATOM 1381 O O . GLY A 1 181 ? -17.654 19.424 18.878 1.00 45.38 181 GLY A O 1
ATOM 1382 N N . GLU A 1 182 ? -16.395 19.189 20.746 1.00 43.97 182 GLU A N 1
ATOM 1383 C CA . GLU A 1 182 ? -17.260 20.023 21.576 1.00 43.97 182 GLU A CA 1
ATOM 138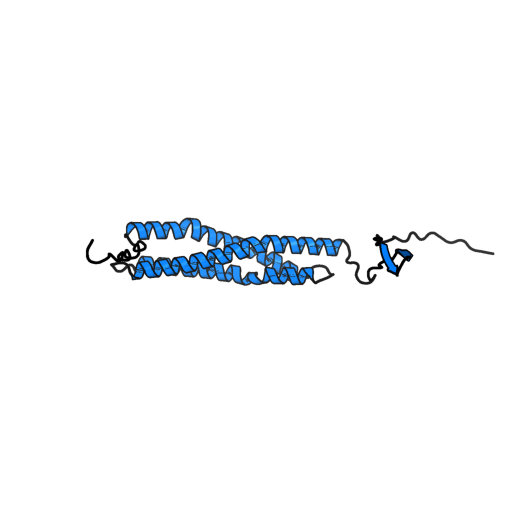4 C C . GLU A 1 182 ? -17.525 21.362 20.868 1.00 43.97 182 GLU A C 1
ATOM 1386 O O . GLU A 1 182 ? -16.588 21.999 20.368 1.00 43.97 182 GLU A O 1
ATOM 1391 N N . PRO A 1 183 ? -18.792 21.800 20.770 1.00 49.75 183 PRO A N 1
ATOM 1392 C CA . PRO A 1 183 ? -19.108 23.058 20.123 1.00 49.75 183 PRO A CA 1
ATOM 1393 C C . PRO A 1 183 ? -18.398 24.194 20.859 1.00 49.75 183 PRO A C 1
ATOM 1395 O O . PRO A 1 183 ? -18.613 24.414 22.050 1.00 49.75 183 PRO A O 1
ATOM 1398 N N . VAL A 1 184 ? -17.567 24.940 20.130 1.00 59.38 184 VAL A N 1
ATOM 1399 C CA . VAL A 1 184 ? -16.901 26.129 20.665 1.00 59.38 184 VAL A CA 1
ATOM 1400 C C . VAL A 1 184 ? -17.981 27.128 21.098 1.00 59.38 184 VAL A C 1
ATOM 1402 O O . VAL A 1 184 ? -18.810 27.524 20.269 1.00 59.38 184 VAL A O 1
ATOM 1405 N N . PRO A 1 185 ? -18.011 27.558 22.373 1.00 52.72 185 PRO A N 1
ATOM 1406 C CA . PRO A 1 185 ? -18.998 28.519 22.832 1.00 52.72 185 PRO A CA 1
ATOM 1407 C C . PRO A 1 185 ? -18.819 29.845 22.088 1.00 52.72 185 PRO A C 1
ATOM 1409 O O . PRO A 1 185 ? -17.758 30.467 22.125 1.00 52.72 185 PRO A O 1
ATOM 1412 N N . VAL A 1 186 ? -19.879 30.291 21.410 1.00 68.25 186 VAL A N 1
ATOM 1413 C CA . VAL A 1 186 ? -19.898 31.587 20.723 1.00 68.25 186 VAL A CA 1
ATOM 1414 C C . VAL A 1 186 ? -19.864 32.699 21.779 1.00 68.25 186 VAL A C 1
ATOM 1416 O O . VAL A 1 186 ? -20.783 32.763 22.604 1.00 68.25 186 VAL A O 1
ATOM 1419 N N . PRO A 1 187 ? -18.859 33.596 21.772 1.00 50.81 187 PRO A N 1
ATOM 1420 C CA . PRO A 1 187 ? -18.816 34.702 22.715 1.00 50.81 187 PRO A CA 1
ATOM 1421 C C . PRO A 1 187 ? -20.020 35.617 22.487 1.00 50.81 187 PRO A C 1
ATOM 1423 O O . PRO A 1 187 ? -20.230 36.145 21.394 1.00 50.81 187 PRO A O 1
ATOM 1426 N N . ARG A 1 188 ? -20.826 35.810 23.535 1.00 69.88 188 ARG A N 1
ATOM 1427 C CA . ARG A 1 188 ? -21.922 36.782 23.541 1.00 69.88 188 ARG A CA 1
ATOM 1428 C C . ARG A 1 188 ? -21.491 38.032 24.287 1.00 69.88 188 ARG A C 1
ATOM 1430 O O . ARG A 1 188 ? -20.839 37.962 25.326 1.00 69.88 188 ARG A O 1
ATOM 1437 N N . ARG A 1 189 ? -21.874 39.185 23.745 1.00 43.75 189 ARG A N 1
ATOM 1438 C CA . ARG A 1 189 ? -21.641 40.481 24.378 1.00 43.75 189 ARG A CA 1
ATOM 1439 C C . ARG A 1 189 ? -22.475 40.553 25.667 1.00 43.75 189 ARG A C 1
ATOM 1441 O O . ARG A 1 189 ? -23.669 40.261 25.600 1.00 43.75 189 ARG A O 1
ATOM 1448 N N . PRO A 1 190 ? -21.903 40.930 26.821 1.00 41.62 190 PRO A N 1
ATOM 1449 C CA . PRO A 1 190 ? -22.700 41.155 28.019 1.00 41.62 190 PRO A CA 1
ATOM 1450 C C . PRO A 1 190 ? -23.653 42.336 27.780 1.00 41.62 190 PRO A C 1
ATOM 1452 O O . PRO A 1 190 ? -23.188 43.436 27.485 1.00 41.62 190 PRO A O 1
ATOM 1455 N N . GLY A 1 191 ? -24.965 42.103 27.895 1.00 59.50 191 GLY A N 1
ATOM 1456 C CA . GLY A 1 191 ? -25.988 43.160 27.900 1.00 59.50 191 GLY A CA 1
ATOM 1457 C C . GLY A 1 191 ? -26.754 43.405 26.592 1.00 59.50 191 GLY A C 1
ATOM 1458 O O . GLY A 1 191 ? -27.013 44.562 26.275 1.00 59.50 191 GLY A O 1
ATOM 1459 N N . GLY A 1 192 ? -27.104 42.355 25.844 1.00 45.50 192 GLY A N 1
ATOM 1460 C CA . GLY A 1 192 ? -28.115 42.414 24.775 1.00 45.50 192 GLY A CA 1
ATOM 1461 C C . GLY A 1 192 ? -29.433 41.810 25.228 1.00 45.50 192 GLY A C 1
ATOM 1462 O O . GLY A 1 192 ? -29.365 40.693 25.790 1.00 45.50 192 GLY A O 1
#